Protein AF-Q0UG97-F1 (afdb_monomer)

InterPro domains:
  IPR011009 Protein kinase-like domain superfamily [SSF56112] (32-207)
  IPR051678 Aminoglycoside Phosphotransferase Enzymes [PTHR21310] (18-288)

pLDDT: mean 93.22, std 8.64, range [44.56, 98.69]

Structure (mmCIF, N/CA/C/O backbone):
data_AF-Q0UG97-F1
#
_entry.id   AF-Q0UG97-F1
#
loop_
_atom_site.group_PDB
_atom_site.id
_atom_site.type_symbol
_atom_site.label_atom_id
_atom_site.label_alt_id
_atom_site.label_comp_id
_atom_site.label_asym_id
_atom_site.label_entity_id
_atom_site.label_seq_id
_atom_site.pdbx_PDB_ins_code
_atom_site.Cartn_x
_atom_site.Cartn_y
_atom_site.Cartn_z
_atom_site.occupancy
_atom_site.B_iso_or_equiv
_atom_site.auth_seq_id
_atom_site.auth_comp_id
_atom_site.auth_asym_id
_atom_site.auth_atom_id
_atom_site.pdbx_PDB_model_num
ATOM 1 N N . MET A 1 1 ? -25.767 -20.279 17.000 1.00 54.25 1 MET A N 1
ATOM 2 C CA . MET A 1 1 ? -25.816 -18.994 16.274 1.00 54.25 1 MET A CA 1
ATOM 3 C C . MET A 1 1 ? -25.368 -19.261 14.851 1.00 54.25 1 MET A C 1
ATOM 5 O O . MET A 1 1 ? -24.359 -19.941 14.691 1.00 54.25 1 MET A O 1
ATOM 9 N N . SER A 1 2 ? -26.139 -18.821 13.854 1.00 64.50 2 SER A N 1
ATOM 10 C CA . SER A 1 2 ? -25.691 -18.843 12.455 1.00 64.50 2 SER A CA 1
ATOM 11 C C . SER A 1 2 ? -24.454 -17.956 12.334 1.00 64.50 2 SER A C 1
ATOM 13 O O . SER A 1 2 ? -24.420 -16.897 12.959 1.00 64.50 2 SER A O 1
ATOM 15 N N . LYS A 1 3 ? -23.428 -18.410 11.614 1.00 84.75 3 LYS A N 1
ATOM 16 C CA . LYS A 1 3 ? -22.269 -17.578 11.285 1.00 84.75 3 LYS A CA 1
ATOM 17 C C . LYS A 1 3 ? -22.475 -17.053 9.878 1.00 84.75 3 LYS A C 1
ATOM 19 O O . LYS A 1 3 ? -22.667 -17.859 8.969 1.00 84.75 3 LYS A O 1
ATOM 24 N N . ASP A 1 4 ? -22.400 -15.743 9.717 1.00 94.38 4 ASP A N 1
ATOM 25 C CA . ASP A 1 4 ? -22.339 -15.142 8.393 1.00 94.38 4 ASP A CA 1
ATOM 26 C C . ASP A 1 4 ? -20.926 -15.352 7.833 1.00 94.38 4 ASP A C 1
ATOM 28 O O . ASP A 1 4 ? -19.926 -15.251 8.555 1.00 94.38 4 ASP A O 1
ATOM 32 N N . LEU A 1 5 ? -20.846 -15.717 6.555 1.00 96.31 5 LEU A N 1
ATOM 33 C CA . LEU A 1 5 ? -19.611 -16.127 5.892 1.00 96.31 5 LEU A CA 1
ATOM 34 C C . LEU A 1 5 ? -19.410 -15.325 4.609 1.00 96.31 5 LEU A C 1
ATOM 36 O O . LEU A 1 5 ? -20.371 -15.038 3.897 1.00 96.31 5 LEU A O 1
ATOM 40 N N . ILE A 1 6 ? -18.151 -15.032 4.292 1.00 95.81 6 ILE A N 1
ATOM 41 C CA . ILE A 1 6 ? -17.730 -14.595 2.960 1.00 95.81 6 ILE A CA 1
ATOM 42 C C . ILE A 1 6 ? -17.148 -15.807 2.238 1.00 95.81 6 ILE A C 1
ATOM 44 O O . ILE A 1 6 ? -16.360 -16.559 2.813 1.00 95.81 6 ILE A O 1
ATOM 48 N N . VAL A 1 7 ? -17.523 -15.978 0.970 1.00 95.75 7 VAL A N 1
ATOM 49 C CA . VAL A 1 7 ? -16.899 -16.941 0.059 1.00 95.75 7 VAL A CA 1
ATOM 50 C C . VAL A 1 7 ? -16.206 -16.158 -1.053 1.00 95.75 7 VAL A C 1
ATOM 52 O O . VAL A 1 7 ? -16.877 -15.504 -1.851 1.00 95.75 7 VAL A O 1
ATOM 55 N N . ARG A 1 8 ? -14.872 -16.216 -1.105 1.00 94.94 8 ARG A N 1
ATOM 56 C CA . ARG A 1 8 ? -14.058 -15.680 -2.210 1.00 94.94 8 ARG A CA 1
ATOM 57 C C . ARG A 1 8 ? -13.797 -16.812 -3.195 1.00 94.94 8 ARG A C 1
ATOM 59 O O . ARG A 1 8 ? -13.479 -17.920 -2.775 1.00 94.94 8 ARG A O 1
ATOM 66 N N . LEU A 1 9 ? -13.954 -16.537 -4.487 1.00 94.12 9 LEU A N 1
ATOM 67 C CA . LEU A 1 9 ? -13.720 -17.481 -5.581 1.00 94.12 9 LEU A CA 1
ATOM 68 C C . LEU A 1 9 ? -12.791 -16.838 -6.606 1.00 94.12 9 LEU A C 1
ATOM 70 O O . LEU A 1 9 ? -13.082 -15.744 -7.086 1.00 94.12 9 LEU A O 1
ATOM 74 N N . GLU A 1 10 ? -11.714 -17.528 -6.973 1.00 92.75 10 GLU A N 1
ATOM 75 C CA . GLU A 1 10 ? -10.731 -17.045 -7.947 1.00 92.75 10 GLU A CA 1
ATOM 76 C C . GLU A 1 10 ? -10.335 -18.123 -8.947 1.00 92.75 10 GLU A C 1
ATOM 78 O O . GLU A 1 10 ? -10.408 -19.318 -8.674 1.00 92.75 10 GLU A O 1
ATOM 83 N N . THR A 1 11 ? -9.877 -17.710 -10.126 1.00 88.75 11 THR A N 1
ATOM 84 C CA . THR A 1 11 ? -9.239 -18.629 -11.074 1.00 88.75 11 THR A CA 1
ATOM 85 C C . THR A 1 11 ? -7.910 -19.115 -10.498 1.00 88.75 11 THR A C 1
ATOM 87 O O . THR A 1 11 ? -7.074 -18.286 -10.133 1.00 88.75 11 THR A O 1
ATOM 90 N N . SER A 1 12 ? -7.733 -20.437 -10.434 1.00 75.25 12 SER A N 1
ATOM 91 C CA . SER A 1 12 ? -6.644 -21.084 -9.690 1.00 75.25 12 SER A CA 1
ATOM 92 C C . SER A 1 12 ? -5.247 -20.631 -10.135 1.00 75.25 12 SER A C 1
ATOM 94 O O . SER A 1 12 ? -4.950 -20.640 -11.328 1.00 75.25 12 SER A O 1
ATOM 96 N N . ASN A 1 13 ? -4.423 -20.220 -9.164 1.00 77.88 13 ASN A N 1
ATOM 97 C CA . ASN A 1 13 ? -3.010 -19.825 -9.289 1.00 77.88 13 ASN A CA 1
ATOM 98 C C . ASN A 1 13 ? -2.243 -20.014 -7.950 1.00 77.88 13 ASN A C 1
ATOM 100 O O . ASN A 1 13 ? -1.252 -19.328 -7.707 1.00 77.88 13 ASN A O 1
ATOM 104 N N . ASP A 1 14 ? -2.746 -20.860 -7.047 1.00 77.69 14 ASP A N 1
ATOM 105 C CA . ASP A 1 14 ? -2.304 -21.089 -5.662 1.00 77.69 14 ASP A CA 1
ATOM 106 C C . ASP A 1 14 ? -2.226 -19.825 -4.780 1.00 77.69 14 ASP A C 1
ATOM 108 O O . ASP A 1 14 ? -1.560 -19.797 -3.741 1.00 77.69 14 ASP A O 1
ATOM 112 N N . LYS A 1 15 ? -2.947 -18.762 -5.157 1.00 86.69 15 LYS A N 1
ATOM 113 C CA . LYS A 1 15 ? -2.900 -17.467 -4.465 1.00 86.69 15 LYS A CA 1
ATOM 114 C C . LYS A 1 15 ? -3.651 -17.502 -3.143 1.00 86.69 15 LYS A C 1
ATOM 116 O O . LYS A 1 15 ? -3.129 -17.023 -2.139 1.00 86.69 15 LYS A O 1
ATOM 121 N N . LEU A 1 16 ? -4.846 -18.100 -3.102 1.00 91.56 16 LEU A N 1
ATOM 122 C CA . LEU A 1 16 ? -5.684 -18.049 -1.895 1.00 91.56 16 LEU A CA 1
ATOM 123 C C . LEU A 1 16 ? -5.075 -18.827 -0.721 1.00 91.56 16 LEU A C 1
ATOM 125 O O . LEU A 1 16 ? -5.283 -18.457 0.434 1.00 91.56 16 LEU A O 1
ATOM 129 N N . ALA A 1 17 ? -4.294 -19.873 -0.999 1.00 90.69 17 ALA A N 1
ATOM 130 C CA . ALA A 1 17 ? -3.573 -20.616 0.032 1.00 90.69 17 ALA A CA 1
ATOM 131 C C . ALA A 1 17 ? -2.475 -19.762 0.689 1.00 90.69 17 ALA A C 1
ATOM 133 O O . ALA A 1 17 ? -2.354 -19.762 1.915 1.00 90.69 17 ALA A O 1
ATOM 134 N N . ALA A 1 18 ? -1.721 -18.998 -0.110 1.00 90.06 18 ALA A N 1
ATOM 135 C CA . ALA A 1 18 ? -0.716 -18.066 0.397 1.00 90.06 18 ALA A CA 1
ATOM 136 C C . ALA A 1 18 ? -1.359 -16.936 1.219 1.00 90.06 18 ALA A C 1
ATOM 138 O O . ALA A 1 18 ? -0.903 -16.649 2.326 1.00 90.06 18 ALA A O 1
ATOM 139 N N . VAL A 1 19 ? -2.469 -16.361 0.738 1.00 92.69 19 VAL A N 1
ATOM 140 C CA . VAL A 1 19 ? -3.222 -15.332 1.479 1.00 92.69 19 VAL A CA 1
ATOM 141 C C . VAL A 1 19 ? -3.723 -15.868 2.818 1.00 92.69 19 VAL A C 1
ATOM 143 O O . VAL A 1 19 ? -3.504 -15.239 3.847 1.00 92.69 19 VAL A O 1
ATOM 146 N N . ALA A 1 20 ? -4.303 -17.068 2.860 1.00 93.31 20 ALA A N 1
ATOM 147 C CA . ALA A 1 20 ? -4.769 -17.645 4.120 1.00 93.31 20 ALA A CA 1
ATOM 148 C C . ALA A 1 20 ? -3.635 -17.964 5.106 1.00 93.31 20 ALA A C 1
ATOM 150 O O . ALA A 1 20 ? -3.838 -17.910 6.324 1.00 93.31 20 ALA A O 1
ATOM 151 N N . ALA A 1 21 ? -2.435 -18.282 4.612 1.00 92.31 21 ALA A N 1
ATOM 152 C CA . ALA A 1 21 ? -1.253 -18.414 5.458 1.00 92.31 21 ALA A CA 1
ATOM 153 C C . ALA A 1 21 ? -0.856 -17.064 6.082 1.00 92.31 21 ALA A C 1
ATOM 155 O O . ALA A 1 21 ? -0.606 -17.012 7.287 1.00 92.31 21 ALA A O 1
ATOM 156 N N . LEU A 1 22 ? -0.879 -15.981 5.297 1.00 93.31 22 LEU A N 1
ATOM 157 C CA . LEU A 1 22 ? -0.625 -14.613 5.765 1.00 93.31 22 LEU A CA 1
ATOM 158 C C . LEU A 1 22 ? -1.689 -14.147 6.770 1.00 93.31 22 LEU A C 1
ATOM 160 O O . LEU A 1 22 ? -1.342 -13.628 7.826 1.00 93.31 22 LEU A O 1
ATOM 164 N N . GLU A 1 23 ? -2.973 -14.400 6.508 1.00 94.69 23 GLU A N 1
ATOM 165 C CA . GLU A 1 23 ? -4.069 -14.115 7.445 1.00 94.69 23 GLU A CA 1
ATOM 166 C C . GLU A 1 23 ? -3.904 -14.895 8.755 1.00 94.69 23 GLU A C 1
ATOM 168 O O . GLU A 1 23 ? -4.114 -14.360 9.844 1.00 94.69 23 GLU A O 1
ATOM 173 N N . THR A 1 24 ? -3.504 -16.168 8.670 1.00 92.75 24 THR A N 1
ATOM 174 C CA . THR A 1 24 ? -3.248 -17.002 9.852 1.00 92.75 24 THR A CA 1
ATOM 175 C C . THR A 1 24 ? -2.115 -16.427 10.691 1.00 92.75 24 THR A C 1
ATOM 177 O O . THR A 1 24 ? -2.258 -16.345 11.911 1.00 92.75 24 THR A O 1
ATOM 180 N N . LEU A 1 25 ? -1.027 -15.997 10.049 1.00 91.56 25 LEU A N 1
ATOM 181 C CA . LEU A 1 25 ? 0.080 -15.314 10.710 1.00 91.56 25 LEU A CA 1
ATOM 182 C C . LEU A 1 25 ? -0.380 -13.984 11.328 1.00 91.56 25 LEU A C 1
ATOM 184 O O . LEU A 1 25 ? -0.159 -13.745 12.511 1.00 91.56 25 LEU A O 1
ATOM 188 N N . ALA A 1 26 ? -1.126 -13.153 10.602 1.00 94.38 26 ALA A N 1
ATOM 189 C CA . ALA A 1 26 ? -1.659 -11.899 11.136 1.00 94.38 26 ALA A CA 1
ATOM 190 C C . ALA A 1 26 ? -2.532 -12.119 12.377 1.00 94.38 26 ALA A C 1
ATOM 192 O O . ALA A 1 26 ? -2.422 -11.388 13.364 1.00 94.38 26 ALA A O 1
ATOM 193 N N . ARG A 1 27 ? -3.342 -13.185 12.385 1.00 94.25 27 ARG A N 1
ATOM 194 C CA . ARG A 1 27 ? -4.155 -13.582 13.543 1.00 94.25 27 ARG A CA 1
ATOM 195 C C . ARG A 1 27 ? -3.332 -13.962 14.771 1.00 94.25 27 ARG A C 1
ATOM 197 O O . ARG A 1 27 ? -3.865 -13.840 15.870 1.00 94.25 27 ARG A O 1
ATOM 204 N N . THR A 1 28 ? -2.081 -14.410 14.644 1.00 92.56 28 THR A N 1
ATOM 205 C CA . THR A 1 28 ? -1.235 -14.665 15.829 1.00 92.56 28 THR A CA 1
ATOM 206 C C . THR A 1 28 ? -0.840 -13.360 16.528 1.00 92.56 28 THR A C 1
ATOM 208 O O . THR A 1 28 ? -0.640 -13.351 17.741 1.00 92.56 28 THR A O 1
ATOM 211 N N . CYS A 1 29 ? -0.807 -12.250 15.782 1.00 93.50 29 CYS A N 1
ATOM 212 C CA . CYS A 1 29 ? -0.387 -10.931 16.253 1.00 93.50 29 CYS A CA 1
ATOM 213 C C . CYS A 1 29 ? -1.579 -10.053 16.687 1.00 93.50 29 CYS A C 1
ATOM 215 O O . CYS A 1 29 ? -1.523 -9.351 17.698 1.00 93.50 29 CYS A O 1
ATOM 217 N N . ILE A 1 30 ? -2.672 -10.093 15.917 1.00 95.94 30 ILE A N 1
ATOM 218 C CA . ILE A 1 30 ? -3.873 -9.253 16.070 1.00 95.94 30 ILE A CA 1
ATOM 219 C C . ILE A 1 30 ? -5.153 -10.083 15.884 1.00 95.94 30 ILE A C 1
ATOM 221 O O . ILE A 1 30 ? -5.992 -9.817 15.025 1.00 95.94 30 ILE A O 1
ATOM 225 N N . SER A 1 31 ? -5.292 -11.132 16.700 1.00 95.38 31 SER A N 1
ATOM 226 C CA . SER A 1 31 ? -6.355 -12.150 16.595 1.00 95.38 31 SER A CA 1
ATOM 227 C C . SER A 1 31 ? -7.794 -11.619 16.544 1.00 95.38 31 SER A C 1
ATOM 229 O O . SER A 1 31 ? -8.667 -12.274 15.970 1.00 95.38 31 SER A O 1
ATOM 231 N N . ASP A 1 32 ? -8.042 -10.455 17.143 1.00 96.69 32 ASP A N 1
ATOM 232 C CA . ASP A 1 32 ? -9.337 -9.783 17.218 1.00 96.69 32 ASP A CA 1
ATOM 233 C C . ASP A 1 32 ? -9.644 -8.910 15.995 1.00 96.69 32 ASP A C 1
ATOM 235 O O . ASP A 1 32 ? -10.800 -8.548 15.795 1.00 96.69 32 ASP A O 1
ATOM 239 N N . LEU A 1 33 ? -8.637 -8.609 15.170 1.00 98.06 33 LEU A N 1
ATOM 240 C CA . LEU A 1 33 ? -8.746 -7.708 14.022 1.00 98.06 33 LEU A CA 1
ATOM 241 C C . LEU A 1 33 ? -8.634 -8.412 12.671 1.00 98.06 33 LEU A C 1
ATOM 243 O O . LEU A 1 33 ? -8.810 -7.770 11.648 1.00 98.06 33 LEU A O 1
ATOM 247 N N . VAL A 1 34 ? -8.350 -9.709 12.622 1.00 97.75 34 VAL A N 1
ATOM 248 C CA . VAL A 1 34 ? -8.248 -10.436 11.350 1.00 97.75 34 VAL A CA 1
ATOM 249 C C . VAL A 1 34 ? -9.357 -11.477 11.301 1.00 97.75 34 VAL A C 1
ATOM 251 O O . VAL A 1 34 ? -9.391 -12.344 12.182 1.00 97.75 34 VAL A O 1
ATOM 254 N N . PRO A 1 35 ? -10.282 -11.429 10.324 1.00 97.06 35 PRO A N 1
ATOM 255 C CA . PRO A 1 35 ? -11.355 -12.411 10.222 1.00 97.06 35 PRO A CA 1
ATOM 256 C C . PRO A 1 35 ? -10.819 -13.845 10.178 1.00 97.06 35 PRO A C 1
ATOM 258 O O . PRO A 1 35 ? -9.719 -14.112 9.706 1.00 97.06 35 PRO A O 1
ATOM 261 N N . ALA A 1 36 ? -11.572 -14.792 10.736 1.00 95.31 36 ALA A N 1
ATOM 262 C CA . ALA A 1 36 ? -11.138 -16.184 10.750 1.00 95.31 36 ALA A CA 1
ATOM 263 C C . ALA A 1 36 ? -11.339 -16.807 9.371 1.00 95.31 36 ALA A C 1
ATOM 265 O O . ALA A 1 36 ? -12.472 -16.853 8.894 1.00 95.31 36 ALA A O 1
ATOM 266 N N . THR A 1 37 ? -10.274 -17.348 8.790 1.00 95.75 37 THR A N 1
ATOM 267 C CA . THR A 1 37 ? -10.358 -18.178 7.586 1.00 95.75 37 THR A CA 1
ATOM 268 C C . THR A 1 37 ? -10.625 -19.619 7.997 1.00 95.75 37 THR A C 1
ATOM 270 O O . THR A 1 37 ? -9.858 -20.233 8.736 1.00 95.75 37 THR A O 1
ATOM 273 N N . TYR A 1 38 ? -11.779 -20.138 7.583 1.00 95.56 38 TYR A N 1
ATOM 274 C CA . TYR A 1 38 ? -12.276 -21.458 7.965 1.00 95.56 38 TYR 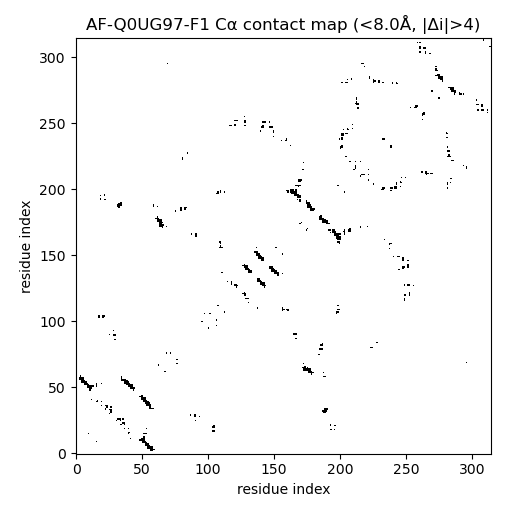A CA 1
ATOM 275 C C . TYR A 1 38 ? -11.843 -22.547 6.995 1.00 95.56 38 TYR A C 1
ATOM 277 O O . TYR A 1 38 ? -11.620 -23.684 7.406 1.00 95.56 38 TYR A O 1
ATOM 285 N N . CYS A 1 39 ? -11.770 -22.219 5.708 1.00 95.19 39 CYS A N 1
ATOM 286 C CA . CYS A 1 39 ? -11.440 -23.179 4.670 1.00 95.19 39 CYS A CA 1
ATOM 287 C C . CYS A 1 39 ? -10.784 -22.471 3.489 1.00 95.19 39 CYS A C 1
ATOM 289 O O . CYS A 1 39 ? -11.204 -21.377 3.119 1.00 95.19 39 CYS A O 1
ATOM 291 N N . VAL A 1 40 ? -9.794 -23.129 2.894 1.00 95.31 40 VAL A N 1
ATOM 292 C CA . VAL A 1 40 ? -9.286 -22.833 1.556 1.00 95.31 40 VAL A CA 1
ATOM 293 C C . VAL A 1 40 ? -9.239 -24.144 0.795 1.00 95.31 40 VAL A C 1
ATOM 295 O O . VAL A 1 40 ? -8.865 -25.175 1.360 1.00 95.31 40 VAL A O 1
ATOM 298 N N . GLY A 1 41 ? -9.630 -24.121 -0.469 1.00 95.12 41 GLY A N 1
ATOM 299 C CA . GLY A 1 41 ? -9.605 -25.310 -1.301 1.00 95.12 41 GLY A CA 1
ATOM 300 C C . GLY A 1 41 ? -9.736 -24.992 -2.776 1.00 95.12 41 GLY A C 1
ATOM 301 O O . GLY A 1 41 ? -9.745 -23.836 -3.193 1.00 95.12 41 GLY A O 1
ATOM 302 N N . GLN A 1 42 ? -9.851 -26.053 -3.561 1.00 95.62 42 GLN A N 1
ATOM 303 C CA . GLN A 1 42 ? -10.109 -25.989 -4.990 1.00 95.62 42 GLN A CA 1
ATOM 304 C C . GLN A 1 42 ? -11.462 -26.630 -5.288 1.00 95.62 42 GLN A C 1
ATOM 306 O O . GLN A 1 42 ? -11.880 -27.581 -4.624 1.00 95.62 42 GLN A O 1
ATOM 311 N N . ALA A 1 43 ? -12.149 -26.105 -6.292 1.00 94.88 43 ALA A N 1
ATOM 312 C CA . ALA A 1 43 ? -13.405 -26.634 -6.790 1.00 94.88 43 ALA A CA 1
ATOM 313 C C . ALA A 1 43 ? -13.432 -26.578 -8.321 1.00 94.88 43 ALA A C 1
ATOM 315 O O . ALA A 1 43 ? -12.659 -25.859 -8.954 1.00 94.88 43 ALA A O 1
ATOM 316 N N . ILE A 1 44 ? -14.344 -27.343 -8.916 1.00 95.19 44 ILE A N 1
ATOM 317 C CA . ILE A 1 44 ? -14.633 -27.290 -10.348 1.00 95.19 44 ILE A CA 1
ATOM 318 C C . ILE A 1 44 ? -16.056 -26.759 -10.490 1.00 95.19 44 ILE A C 1
ATOM 320 O O . ILE A 1 44 ? -16.993 -27.307 -9.906 1.00 95.19 44 ILE A O 1
ATOM 324 N N . THR A 1 45 ? -16.221 -25.667 -11.227 1.00 92.25 45 THR A N 1
ATOM 325 C CA . THR A 1 45 ? -17.537 -25.095 -11.531 1.00 92.25 45 THR A CA 1
ATOM 326 C C . THR A 1 45 ? -18.325 -26.007 -12.476 1.00 92.25 45 THR A C 1
ATOM 328 O O . THR A 1 45 ? -17.766 -26.874 -13.145 1.00 92.25 45 THR A O 1
ATOM 331 N N . ALA A 1 46 ? -19.643 -25.805 -12.580 1.00 95.06 46 ALA A N 1
ATOM 332 C CA . ALA A 1 46 ? -20.504 -26.628 -13.441 1.00 95.06 46 ALA A CA 1
ATOM 333 C C . ALA A 1 46 ? -20.100 -26.611 -14.934 1.00 95.06 46 ALA A C 1
ATOM 335 O O . ALA A 1 46 ? -20.406 -27.550 -15.661 1.00 95.06 46 ALA A O 1
ATOM 336 N N . ASP A 1 47 ? -19.398 -25.567 -15.383 1.00 94.81 47 ASP A N 1
ATOM 337 C CA . ASP A 1 47 ? -18.846 -25.431 -16.737 1.00 94.81 47 ASP A CA 1
ATOM 338 C C . ASP A 1 47 ? -17.399 -25.952 -16.876 1.00 94.81 47 ASP A C 1
ATOM 340 O O . ASP A 1 47 ? -16.763 -25.742 -17.906 1.00 94.81 47 ASP A O 1
ATOM 344 N N . GLY A 1 48 ? -16.871 -26.642 -15.860 1.00 94.88 48 GLY A N 1
ATOM 345 C CA . GLY A 1 48 ? -15.570 -27.310 -15.905 1.00 94.88 48 GLY A CA 1
ATOM 346 C C . GLY A 1 48 ? -14.360 -26.427 -15.587 1.00 94.88 48 GLY A C 1
ATOM 347 O O . GLY A 1 48 ? -13.230 -26.887 -15.748 1.00 94.88 48 GLY A O 1
ATOM 348 N N . ARG A 1 49 ? -14.545 -25.178 -15.136 1.00 94.06 49 ARG A N 1
ATOM 349 C CA . ARG A 1 49 ? -13.421 -24.306 -14.752 1.00 94.06 49 ARG A CA 1
ATOM 350 C C . ARG A 1 49 ? -12.906 -24.661 -13.358 1.00 94.06 49 ARG A C 1
ATOM 352 O O . ARG A 1 49 ? -13.678 -24.767 -12.408 1.00 94.06 49 ARG A O 1
ATOM 359 N N . ALA A 1 50 ? -11.588 -24.797 -13.235 1.00 94.00 50 ALA A N 1
ATOM 360 C CA . ALA A 1 50 ? -10.925 -24.921 -11.943 1.00 94.00 50 ALA A CA 1
ATOM 361 C C . ALA A 1 50 ? -10.880 -23.555 -11.244 1.00 94.00 50 ALA A C 1
ATOM 363 O O . ALA A 1 50 ? -10.422 -22.562 -11.819 1.00 94.00 50 ALA A O 1
ATOM 364 N N . VAL A 1 51 ? -11.351 -23.516 -10.003 1.00 95.25 51 VAL A N 1
ATOM 365 C CA . VAL A 1 51 ? -11.341 -22.328 -9.149 1.00 95.25 51 VAL A CA 1
ATOM 366 C C . VAL A 1 51 ? -10.745 -22.663 -7.791 1.00 95.25 51 VAL A C 1
ATOM 368 O O . VAL A 1 51 ? -10.909 -23.770 -7.283 1.00 95.25 51 VAL A O 1
ATOM 371 N N . GLU A 1 52 ? -10.076 -21.692 -7.190 1.00 95.44 52 GLU A N 1
ATOM 372 C CA . GLU A 1 52 ? -9.769 -21.691 -5.766 1.00 95.44 52 GLU A CA 1
ATOM 373 C C . GLU A 1 52 ? -10.881 -20.978 -5.015 1.00 95.44 52 GLU A C 1
ATOM 375 O O . GLU A 1 52 ? -11.495 -20.039 -5.527 1.00 95.44 52 GLU A O 1
ATOM 380 N N . PHE A 1 53 ? -11.133 -21.416 -3.788 1.00 95.62 53 PHE A N 1
ATOM 381 C CA . PHE A 1 53 ? -12.065 -20.751 -2.899 1.00 95.62 53 PHE A CA 1
ATOM 382 C C . PHE A 1 53 ? -11.465 -20.559 -1.514 1.00 95.62 53 PHE A C 1
ATOM 384 O O . PHE A 1 53 ? -10.700 -21.400 -1.039 1.00 95.62 53 PHE A O 1
ATOM 391 N N . SER A 1 54 ? -11.868 -19.483 -0.844 1.00 96.38 54 SER A N 1
ATOM 392 C CA . SER A 1 54 ? -11.680 -19.314 0.594 1.00 96.38 54 SER A CA 1
ATOM 393 C C . SER A 1 54 ? -13.005 -18.968 1.264 1.00 96.38 54 SER A C 1
ATOM 395 O O . SER A 1 54 ? -13.858 -18.286 0.694 1.00 96.38 54 SER A O 1
ATOM 397 N N . ILE A 1 55 ? -13.198 -19.495 2.471 1.00 97.12 55 ILE A N 1
ATOM 398 C CA . ILE A 1 55 ? -14.365 -19.239 3.314 1.00 97.12 55 ILE A CA 1
ATOM 399 C C . ILE A 1 55 ? -13.865 -18.578 4.587 1.00 97.12 55 ILE A C 1
ATOM 401 O O . ILE A 1 55 ? -13.117 -19.197 5.348 1.00 97.12 55 ILE A O 1
ATOM 405 N N . SER A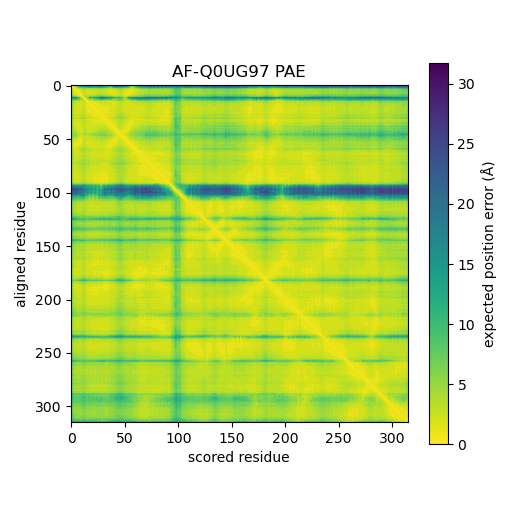 1 56 ? -14.305 -17.353 4.842 1.00 96.62 56 SER A N 1
ATOM 406 C CA . SER A 1 56 ? -13.913 -16.577 6.017 1.00 96.62 56 SER A CA 1
ATOM 407 C C . SER A 1 56 ? -15.123 -16.023 6.766 1.00 96.62 56 SER A C 1
ATOM 409 O O . SER A 1 56 ? -16.253 -16.020 6.273 1.00 96.62 56 SER A O 1
ATOM 411 N N . ALA A 1 57 ? -14.901 -15.611 8.012 1.00 96.81 57 ALA A N 1
ATOM 412 C CA . ALA A 1 57 ? -15.924 -14.976 8.830 1.00 96.81 57 ALA A CA 1
ATOM 413 C C . ALA A 1 57 ? -16.348 -13.629 8.228 1.00 96.81 57 ALA A C 1
ATOM 415 O O . ALA A 1 57 ? -15.505 -12.767 7.987 1.00 96.81 57 ALA A O 1
ATOM 416 N N . PHE A 1 58 ? -17.654 -13.419 8.059 1.00 96.50 58 PHE A N 1
ATOM 417 C CA . PHE A 1 58 ? -18.188 -12.089 7.792 1.00 96.50 58 PHE A CA 1
ATOM 418 C C . PHE A 1 58 ? -18.255 -11.295 9.101 1.00 96.50 58 PHE A C 1
ATOM 420 O O . PHE A 1 58 ? -18.791 -11.772 10.104 1.00 96.50 58 PHE A O 1
ATOM 427 N N . VAL A 1 59 ? -17.707 -10.080 9.107 1.00 96.38 59 VAL A N 1
ATOM 428 C CA . VAL A 1 59 ? -17.709 -9.219 10.295 1.00 96.38 59 VAL A CA 1
ATOM 429 C C . VAL A 1 59 ? -18.968 -8.353 10.275 1.00 96.38 59 VAL A C 1
ATOM 431 O O . VAL A 1 59 ? -18.984 -7.257 9.722 1.00 96.38 59 VAL A O 1
ATOM 434 N N . THR A 1 60 ? -20.045 -8.858 10.873 1.00 95.19 60 THR A N 1
ATOM 435 C CA . THR A 1 60 ? -21.343 -8.170 10.918 1.00 95.19 60 THR A CA 1
ATOM 436 C C . THR A 1 60 ? -21.276 -6.829 11.649 1.00 95.19 60 THR A C 1
ATOM 438 O O . THR A 1 60 ? -20.426 -6.610 12.524 1.00 95.19 60 THR A O 1
ATOM 441 N N . GLU A 1 61 ? -22.231 -5.952 11.318 1.00 95.69 61 GLU A N 1
ATOM 442 C CA . GLU A 1 61 ? -22.393 -4.624 11.931 1.00 95.69 61 GLU A CA 1
ATOM 443 C C . GLU A 1 61 ? -21.133 -3.756 11.789 1.00 95.69 61 GLU A C 1
ATOM 445 O O . GLU A 1 61 ? -20.693 -3.098 12.735 1.00 95.69 61 GLU A O 1
ATOM 450 N N . THR A 1 62 ? -20.517 -3.806 10.608 1.00 97.50 62 THR A N 1
ATOM 451 C CA . THR A 1 62 ? -19.364 -2.979 10.261 1.00 97.50 62 THR A CA 1
ATOM 452 C C . THR A 1 62 ? -19.566 -2.281 8.927 1.00 97.50 62 THR A C 1
ATOM 454 O O . THR A 1 62 ? -20.364 -2.711 8.093 1.00 97.50 62 THR A O 1
ATOM 457 N N . GLU A 1 63 ? -18.824 -1.197 8.747 1.00 97.62 63 GLU A N 1
ATOM 458 C CA . GLU A 1 63 ? -18.698 -0.447 7.501 1.00 97.62 63 GLU A CA 1
ATOM 459 C C . GLU A 1 63 ? -17.207 -0.253 7.204 1.00 97.62 63 GLU A C 1
ATOM 461 O O . GLU A 1 63 ? -16.379 -0.263 8.119 1.00 97.62 63 GLU A O 1
ATOM 466 N N . THR A 1 64 ? -16.841 -0.066 5.937 1.00 98.12 64 THR A N 1
ATOM 467 C CA . THR A 1 64 ? -15.461 0.294 5.579 1.00 98.12 64 THR A CA 1
ATOM 468 C C . THR A 1 64 ? -15.102 1.671 6.134 1.00 98.12 64 THR A C 1
ATOM 470 O O . THR A 1 64 ? -15.942 2.571 6.161 1.00 98.12 64 THR A O 1
ATOM 473 N N . LEU A 1 65 ? -13.843 1.886 6.512 1.00 98.25 65 LEU A N 1
ATOM 474 C CA . LEU A 1 65 ? -13.371 3.210 6.897 1.00 98.25 65 LEU A CA 1
ATOM 475 C C . LEU A 1 65 ? -13.523 4.187 5.728 1.00 98.25 65 LEU A C 1
ATOM 477 O O . LEU A 1 65 ? -13.884 5.329 5.965 1.00 98.25 65 LEU A O 1
ATOM 481 N N . GLU A 1 66 ? -13.335 3.733 4.486 1.00 96.94 66 GLU A N 1
ATOM 482 C CA . GLU A 1 66 ? -13.555 4.523 3.266 1.00 96.94 66 GLU A CA 1
ATOM 483 C C . GLU A 1 66 ? -14.932 5.201 3.230 1.00 96.94 66 GLU A C 1
ATOM 485 O O . GLU A 1 66 ? -15.019 6.414 3.038 1.00 96.94 66 GLU A O 1
ATOM 490 N N . SER A 1 67 ? -16.009 4.452 3.483 1.00 96.06 67 SER A N 1
ATOM 491 C CA . SER A 1 67 ? -17.368 5.004 3.461 1.00 96.06 67 SER A CA 1
ATOM 492 C C . SER A 1 67 ? -17.634 5.992 4.598 1.00 96.06 67 SER A C 1
ATOM 494 O O . SER A 1 67 ? -18.400 6.940 4.423 1.00 96.06 67 SER A O 1
ATOM 496 N N . LEU A 1 68 ? -16.999 5.798 5.757 1.00 96.75 68 LEU A N 1
ATOM 497 C CA . LEU A 1 68 ? -17.189 6.650 6.931 1.00 96.75 68 LEU A CA 1
ATOM 498 C C . LEU A 1 68 ? -16.279 7.883 6.935 1.00 96.75 68 LEU A C 1
ATOM 500 O O . LEU A 1 68 ? -16.687 8.928 7.447 1.00 96.75 68 LEU A O 1
ATOM 504 N N . TRP A 1 69 ? -15.075 7.786 6.368 1.00 96.81 69 TRP A N 1
ATOM 505 C CA . TRP A 1 69 ? -13.993 8.764 6.511 1.00 96.81 69 TRP A CA 1
ATOM 506 C C . TRP A 1 69 ? -14.395 10.217 6.213 1.00 96.81 69 TRP A C 1
ATOM 508 O O . TRP A 1 69 ? -14.042 11.088 7.015 1.00 96.81 69 TRP A O 1
ATOM 518 N N . PRO A 1 70 ? -15.175 10.525 5.153 1.00 95.25 70 PRO A N 1
ATOM 519 C CA . PRO A 1 70 ? -15.613 11.896 4.875 1.00 95.25 70 PRO A CA 1
ATOM 520 C C . PRO A 1 70 ? -16.452 12.527 5.991 1.00 95.25 70 PRO A C 1
ATOM 522 O O . PRO A 1 70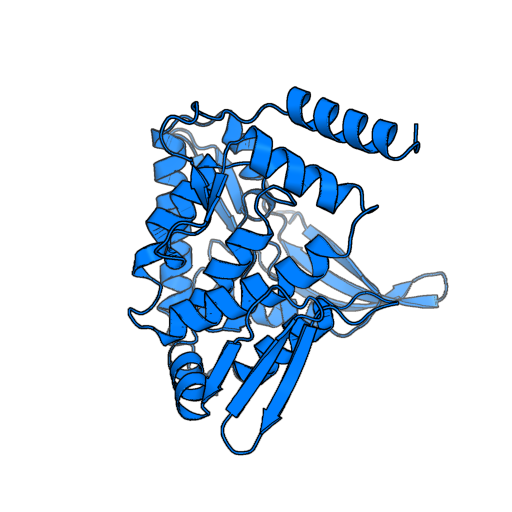 ? -16.451 13.745 6.144 1.00 95.25 70 PRO A O 1
ATOM 525 N N . SER A 1 71 ? -17.180 11.707 6.755 1.00 95.06 71 SER A N 1
ATOM 526 C CA . SER A 1 71 ? -18.108 12.159 7.798 1.00 95.06 71 SER A CA 1
ATOM 527 C C . SER A 1 71 ? -17.469 12.308 9.179 1.00 95.06 71 SER A C 1
ATOM 529 O O . SER A 1 71 ? -18.088 12.873 10.079 1.00 95.06 71 SER A O 1
ATOM 531 N N . LEU A 1 72 ? -16.250 11.792 9.357 1.00 96.31 72 LEU A N 1
ATOM 532 C CA . LEU A 1 72 ? -15.554 11.824 10.635 1.00 96.31 72 LEU A CA 1
ATOM 533 C C . LEU A 1 72 ? -14.919 13.191 10.884 1.00 96.31 72 LEU A C 1
ATOM 535 O O . LEU A 1 72 ? -14.282 13.773 9.999 1.00 96.31 72 LEU A O 1
ATOM 539 N N . ASP A 1 73 ? -15.028 13.667 12.120 1.00 95.50 73 ASP A N 1
ATOM 540 C CA . ASP A 1 73 ? -14.269 14.832 12.560 1.00 95.50 73 ASP A CA 1
ATOM 541 C C . ASP A 1 73 ? -12.780 14.493 12.782 1.00 95.50 73 ASP A C 1
ATOM 543 O O . ASP A 1 73 ? -12.354 13.334 12.780 1.00 95.50 73 ASP A O 1
ATOM 547 N N . VAL A 1 74 ? -11.958 15.527 12.972 1.00 95.69 74 VAL A N 1
ATOM 548 C CA . VAL A 1 74 ? -10.501 15.384 13.139 1.00 95.69 74 VAL A CA 1
ATOM 549 C C . VAL A 1 74 ? -10.134 14.534 14.363 1.00 95.69 74 VAL A C 1
ATOM 551 O O . VAL A 1 74 ? -9.148 13.796 14.325 1.00 95.69 74 VAL A O 1
ATOM 554 N N . VAL A 1 75 ? -10.917 14.604 15.444 1.00 96.56 75 VAL A N 1
ATOM 555 C CA . VAL A 1 75 ? -10.662 13.840 16.675 1.00 96.56 75 VAL A CA 1
ATOM 556 C C . VAL A 1 75 ? -10.943 12.360 16.432 1.00 96.56 75 VAL A C 1
ATOM 558 O O . VAL A 1 75 ? -10.106 11.519 16.752 1.00 96.56 75 VAL A O 1
ATOM 561 N N . GLN A 1 76 ? -12.072 12.038 15.801 1.00 97.06 76 GLN A N 1
ATOM 562 C CA . GLN A 1 76 ? -12.447 10.672 15.437 1.00 97.06 76 GLN A CA 1
ATOM 563 C C . GLN A 1 76 ? -11.436 10.042 14.474 1.00 97.06 76 GLN A C 1
ATOM 565 O O . GLN A 1 76 ? -10.991 8.918 14.705 1.00 97.06 76 GLN A O 1
ATOM 570 N N . LYS A 1 77 ? -11.015 10.781 13.438 1.00 97.69 77 LYS A N 1
ATOM 571 C CA . LYS A 1 77 ? -9.974 10.343 12.492 1.00 97.69 77 LYS A CA 1
ATOM 572 C C . LYS A 1 77 ? -8.673 9.994 13.204 1.00 97.69 77 LYS A C 1
ATOM 574 O O . LYS A 1 77 ? -8.071 8.961 12.920 1.00 97.69 77 LYS A O 1
ATOM 579 N N . LYS A 1 78 ? -8.256 10.833 14.158 1.00 97.56 78 LYS A N 1
ATOM 580 C CA . LYS A 1 78 ? -7.043 10.609 14.947 1.00 97.56 78 LYS A CA 1
ATOM 581 C C . LYS A 1 78 ? -7.147 9.353 15.815 1.00 97.56 78 LYS A C 1
ATOM 583 O O . LYS A 1 78 ? -6.225 8.548 15.789 1.00 97.56 78 LYS A O 1
ATOM 588 N N . VAL A 1 79 ? -8.259 9.161 16.527 1.00 97.44 79 VAL A N 1
ATOM 589 C CA . VAL A 1 79 ? -8.473 7.975 17.379 1.00 97.44 79 VAL A CA 1
ATOM 590 C C . VAL A 1 79 ? -8.445 6.685 16.556 1.00 97.44 79 VAL A C 1
ATOM 592 O O . VAL A 1 79 ? -7.746 5.743 16.918 1.00 97.44 79 VAL A O 1
ATOM 595 N N . ILE A 1 80 ? -9.142 6.646 15.415 1.00 98.19 80 ILE A N 1
ATOM 596 C CA . ILE A 1 80 ? -9.127 5.467 14.533 1.00 98.19 80 ILE A CA 1
ATOM 597 C C . ILE A 1 80 ? -7.715 5.199 14.013 1.00 98.19 80 ILE A C 1
ATOM 599 O O . ILE A 1 80 ? -7.264 4.055 14.016 1.00 98.19 80 ILE A O 1
ATOM 603 N N . LEU A 1 81 ? -6.999 6.243 13.588 1.00 98.25 81 LEU A N 1
ATOM 604 C CA . LEU A 1 81 ? -5.628 6.082 13.126 1.00 98.25 81 LEU A CA 1
ATOM 605 C C . LEU A 1 81 ? -4.725 5.535 14.238 1.00 98.25 81 LEU A C 1
ATOM 607 O O . LEU A 1 81 ? -3.942 4.633 13.976 1.00 98.25 81 LEU A O 1
ATOM 611 N N . GLU A 1 82 ? -4.852 6.014 15.476 1.00 98.19 82 GLU A N 1
ATOM 612 C CA . GLU A 1 82 ? -4.103 5.483 16.621 1.00 98.19 82 GLU A CA 1
ATOM 613 C C . GLU A 1 82 ? -4.357 3.979 16.836 1.00 98.19 82 GLU A C 1
ATOM 615 O O . GLU A 1 82 ? -3.401 3.234 17.073 1.00 98.19 82 GLU A O 1
ATOM 620 N N . GLU A 1 83 ? -5.600 3.505 16.678 1.00 98.31 83 GLU A N 1
ATOM 621 C CA . GLU A 1 83 ? -5.924 2.069 16.717 1.00 98.31 83 GLU A CA 1
ATOM 622 C C . GLU A 1 83 ? -5.263 1.291 15.565 1.00 98.31 83 GLU A C 1
ATOM 624 O O . GLU A 1 83 ? -4.693 0.219 15.791 1.00 98.31 83 GLU A O 1
ATOM 629 N N . VAL A 1 84 ? -5.269 1.843 14.347 1.00 98.50 84 VAL A N 1
ATOM 630 C CA . VAL A 1 84 ? -4.599 1.245 13.179 1.00 98.50 84 VAL A CA 1
ATOM 631 C C . VAL A 1 84 ? -3.084 1.163 13.392 1.00 98.50 84 VAL A C 1
ATOM 633 O O . VAL A 1 84 ? -2.486 0.109 13.179 1.00 98.50 84 VAL A O 1
ATOM 636 N N . ILE A 1 85 ? -2.449 2.233 13.881 1.00 98.12 85 ILE A N 1
ATOM 637 C CA . ILE A 1 85 ? -1.009 2.242 14.176 1.00 98.12 85 ILE A CA 1
ATOM 638 C C . ILE A 1 85 ? -0.669 1.247 15.287 1.00 98.12 85 ILE A C 1
ATOM 640 O O . ILE A 1 85 ? 0.369 0.587 15.227 1.00 98.12 85 ILE A O 1
ATOM 644 N N . ALA A 1 86 ? -1.530 1.102 16.296 1.00 98.06 86 ALA A N 1
ATOM 645 C CA . ALA A 1 86 ? -1.346 0.090 17.329 1.00 98.06 86 ALA A CA 1
ATOM 646 C C . ALA A 1 86 ? -1.399 -1.335 16.748 1.00 98.06 86 ALA A C 1
ATOM 648 O O . ALA A 1 86 ? -0.597 -2.177 17.154 1.00 98.06 86 ALA A O 1
ATOM 649 N N . ALA A 1 87 ? -2.286 -1.605 15.785 1.00 98.06 87 ALA A N 1
ATOM 650 C CA . ALA A 1 87 ? -2.339 -2.888 15.081 1.00 98.06 87 ALA A CA 1
ATOM 651 C C . ALA A 1 87 ? -1.074 -3.140 14.241 1.00 98.06 87 ALA A C 1
ATOM 653 O O . ALA A 1 87 ? -0.478 -4.211 14.353 1.00 98.06 87 ALA A O 1
ATOM 654 N N . ILE A 1 88 ? -0.603 -2.139 13.488 1.00 97.62 88 ILE A N 1
ATOM 655 C CA . ILE A 1 88 ? 0.647 -2.219 12.708 1.00 97.62 88 ILE A CA 1
ATOM 656 C C . ILE A 1 88 ? 1.840 -2.516 13.618 1.00 97.62 88 ILE A C 1
ATOM 658 O O . ILE A 1 88 ? 2.610 -3.434 13.357 1.00 97.62 88 ILE A O 1
ATOM 662 N N . LYS A 1 89 ? 1.970 -1.803 14.742 1.00 96.31 89 LYS A N 1
ATOM 663 C CA . LYS A 1 89 ? 3.055 -2.046 15.705 1.00 96.31 89 LYS A CA 1
ATOM 664 C C . LYS A 1 89 ? 3.020 -3.456 16.291 1.00 96.31 89 LYS A C 1
ATOM 666 O O . LYS A 1 89 ? 4.080 -4.018 16.542 1.00 96.31 89 LYS A O 1
ATOM 671 N N . LYS A 1 90 ? 1.834 -4.036 16.504 1.00 95.88 90 LYS A N 1
ATOM 672 C CA . LYS A 1 90 ? 1.709 -5.439 16.932 1.00 95.88 90 LYS A CA 1
ATOM 673 C C . LYS A 1 90 ? 2.194 -6.398 15.844 1.00 95.88 90 LYS A C 1
ATOM 675 O O . LYS A 1 90 ? 2.969 -7.285 16.164 1.00 95.88 90 LYS A O 1
ATOM 680 N N . LEU A 1 91 ? 1.797 -6.191 14.585 1.00 93.75 91 LEU A N 1
ATOM 681 C CA . LEU A 1 91 ? 2.265 -7.000 13.448 1.00 93.75 91 LEU A CA 1
ATOM 682 C C . LEU A 1 91 ? 3.793 -6.950 13.293 1.00 93.75 91 LEU A C 1
ATOM 684 O O . LEU A 1 91 ? 4.428 -7.978 13.087 1.00 93.75 91 LEU A O 1
ATOM 688 N N . GLN A 1 92 ? 4.384 -5.762 13.434 1.00 91.88 92 GLN A N 1
ATOM 689 C CA . GLN A 1 92 ? 5.828 -5.553 13.285 1.00 91.88 92 GLN A CA 1
ATOM 690 C C . GLN A 1 92 ? 6.643 -6.000 14.503 1.00 91.88 92 GLN A C 1
ATOM 692 O O . GLN A 1 92 ? 7.804 -6.371 14.364 1.00 91.88 92 GLN A O 1
ATOM 697 N N . GLY A 1 93 ? 6.060 -5.907 15.701 1.00 85.94 93 GLY A N 1
ATOM 698 C CA . GLY A 1 93 ? 6.726 -6.214 16.966 1.00 85.94 93 GLY A CA 1
ATOM 699 C C . GLY A 1 93 ? 6.696 -7.691 17.344 1.00 85.94 93 GLY A C 1
ATOM 700 O O . GLY A 1 93 ? 7.396 -8.094 18.272 1.00 85.94 93 GLY A O 1
ATOM 701 N N . SER A 1 94 ? 5.892 -8.504 16.661 1.00 71.88 94 SER A N 1
ATOM 702 C CA . SER A 1 94 ? 5.925 -9.945 16.847 1.00 71.88 94 SER A CA 1
ATOM 703 C C . SER A 1 94 ? 7.288 -10.479 16.422 1.00 71.88 94 SER A C 1
ATOM 705 O O . SER A 1 94 ? 7.742 -10.229 15.307 1.00 71.88 94 SER A O 1
ATOM 707 N N . GLU A 1 95 ? 7.932 -11.250 17.304 1.00 64.88 95 GLU A N 1
ATOM 708 C CA . GLU A 1 95 ? 9.026 -12.144 16.929 1.00 64.88 95 GLU A CA 1
ATOM 709 C C . GLU A 1 95 ? 8.446 -13.222 16.008 1.00 64.88 95 GLU A C 1
ATOM 711 O O . GLU A 1 95 ? 8.249 -14.375 16.397 1.00 64.88 95 GLU A O 1
ATOM 716 N N . ILE A 1 96 ? 8.115 -12.845 14.775 1.00 61.56 96 ILE A N 1
ATOM 717 C CA . ILE A 1 96 ? 7.857 -13.779 13.695 1.00 61.56 96 ILE A CA 1
ATOM 718 C C . ILE A 1 96 ? 9.217 -14.401 13.455 1.00 61.56 96 ILE A C 1
ATOM 720 O O . ILE A 1 96 ? 10.015 -13.901 12.668 1.00 61.56 96 ILE A O 1
ATOM 724 N N . SER A 1 97 ? 9.535 -15.434 14.240 1.00 51.66 97 SER A N 1
ATOM 725 C CA . SER A 1 97 ? 10.741 -16.214 14.052 1.00 51.66 97 SER A CA 1
ATOM 726 C C . SER A 1 97 ? 10.660 -16.701 12.618 1.00 51.66 97 SER A C 1
ATOM 728 O O . SER A 1 97 ? 9.814 -17.556 12.326 1.00 51.66 97 SER A O 1
ATOM 730 N N . PRO A 1 98 ? 11.526 -16.201 11.718 1.00 50.19 98 PRO A N 1
ATOM 731 C CA . PRO A 1 98 ? 11.446 -16.558 10.311 1.00 50.19 98 PRO A CA 1
ATOM 732 C C . PRO A 1 98 ? 11.531 -18.085 10.156 1.00 50.19 98 PRO A C 1
ATOM 734 O O . PRO A 1 98 ? 10.997 -18.657 9.223 1.00 50.19 98 PRO A O 1
ATOM 737 N N . LYS A 1 99 ? 12.119 -18.781 11.141 1.00 44.56 99 LYS A N 1
ATOM 738 C CA . LYS A 1 99 ? 12.254 -20.240 11.199 1.00 44.56 99 LYS A CA 1
ATOM 739 C C . LYS A 1 99 ? 10.983 -21.003 11.595 1.00 44.56 99 LYS A C 1
ATOM 741 O O . LYS A 1 99 ? 10.835 -22.140 11.157 1.00 44.56 99 LYS A O 1
ATOM 746 N N . ALA A 1 100 ? 10.102 -20.440 12.425 1.00 48.25 100 ALA A N 1
ATOM 747 C CA . ALA A 1 100 ? 8.911 -21.151 12.906 1.00 48.25 100 ALA A CA 1
ATOM 748 C C . ALA A 1 100 ? 7.790 -21.186 11.853 1.00 48.25 100 ALA A C 1
ATOM 750 O O . ALA A 1 100 ? 7.037 -22.156 11.790 1.00 48.25 100 ALA A O 1
ATOM 751 N N . GLU A 1 101 ? 7.728 -20.172 10.983 1.00 53.75 101 GLU A N 1
ATOM 752 C CA . GLU A 1 101 ? 6.641 -20.003 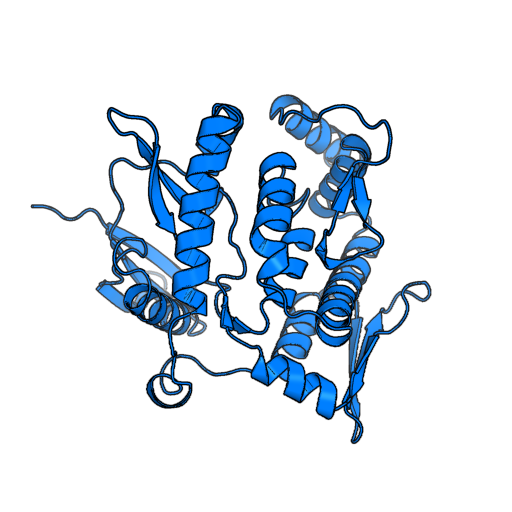10.010 1.00 53.75 101 GLU A CA 1
ATOM 753 C C . GLU A 1 101 ? 7.083 -19.949 8.535 1.00 53.75 101 GLU A C 1
ATOM 755 O O . GLU A 1 101 ? 6.221 -19.982 7.655 1.00 53.75 101 GLU A O 1
ATOM 760 N N . ALA A 1 102 ? 8.392 -20.005 8.231 1.00 50.22 102 ALA A N 1
ATOM 761 C CA . ALA A 1 102 ? 8.912 -20.106 6.851 1.00 50.22 102 ALA A CA 1
ATOM 762 C C . ALA A 1 102 ? 8.327 -21.270 6.033 1.00 50.22 102 ALA A C 1
ATOM 764 O O . ALA A 1 102 ? 8.390 -21.256 4.809 1.00 50.22 102 ALA A O 1
ATOM 765 N N . HIS A 1 103 ? 7.756 -22.285 6.688 1.00 54.56 103 HIS A N 1
ATOM 766 C CA . HIS A 1 103 ? 7.092 -23.394 6.002 1.00 54.56 103 HIS A CA 1
ATOM 767 C C . HIS A 1 103 ? 5.737 -23.002 5.389 1.00 54.56 103 HIS A C 1
ATOM 769 O O . HIS A 1 103 ? 5.181 -23.786 4.626 1.00 54.56 103 HIS A O 1
ATOM 775 N N . ARG A 1 104 ? 5.175 -21.837 5.745 1.00 63.91 104 ARG A N 1
ATOM 776 C CA . ARG A 1 104 ? 3.840 -21.393 5.307 1.00 63.91 104 ARG A CA 1
ATOM 777 C C . ARG A 1 104 ? 3.850 -20.067 4.555 1.00 63.91 104 ARG A C 1
ATOM 779 O O . ARG A 1 104 ? 3.027 -19.901 3.664 1.00 63.91 104 ARG A O 1
ATOM 786 N N . VAL A 1 105 ? 4.769 -19.157 4.884 1.00 72.56 105 VAL A N 1
ATOM 787 C CA . VAL A 1 105 ? 4.934 -17.876 4.183 1.00 72.56 105 VAL A CA 1
ATOM 788 C C . VAL A 1 105 ? 6.377 -17.779 3.680 1.00 72.56 105 VAL A C 1
ATOM 790 O O . VAL A 1 105 ? 7.295 -17.735 4.503 1.00 72.56 105 VAL A O 1
ATOM 793 N N . PRO A 1 106 ? 6.616 -17.784 2.356 1.00 71.19 106 PRO A N 1
ATOM 794 C CA . PRO A 1 106 ? 7.965 -17.685 1.823 1.00 71.19 106 PRO A CA 1
ATOM 795 C C . PRO A 1 106 ? 8.567 -16.317 2.157 1.00 71.19 106 PRO A C 1
ATOM 797 O O . PRO A 1 106 ? 8.006 -15.271 1.834 1.00 71.19 106 PRO A O 1
ATOM 800 N N . LEU A 1 107 ? 9.735 -16.335 2.798 1.00 80.44 107 LEU A N 1
ATOM 801 C CA . LEU A 1 107 ? 10.564 -15.146 2.963 1.00 80.44 107 LEU A CA 1
ATOM 802 C C . LEU A 1 107 ? 11.197 -14.826 1.613 1.00 80.44 107 LEU A C 1
ATOM 804 O O . LEU A 1 107 ? 12.083 -15.549 1.152 1.00 80.44 107 LEU A O 1
ATOM 808 N N . ILE A 1 108 ? 10.733 -13.756 0.982 1.00 89.06 108 ILE A N 1
ATOM 809 C CA . ILE A 1 108 ? 11.356 -13.220 -0.224 1.00 89.06 108 ILE A CA 1
ATOM 810 C C . ILE A 1 108 ? 12.472 -12.258 0.180 1.00 89.06 108 ILE A C 1
ATOM 812 O O . ILE A 1 108 ? 12.319 -11.467 1.109 1.00 89.06 108 ILE A O 1
ATOM 816 N N . SER A 1 109 ? 13.616 -12.336 -0.497 1.00 93.75 109 SER A N 1
ATOM 817 C CA . SER A 1 109 ? 14.658 -11.323 -0.328 1.00 93.75 109 SER A CA 1
ATOM 818 C C . SER A 1 109 ? 14.184 -9.996 -0.917 1.00 93.75 109 SER A C 1
ATOM 820 O O . SER A 1 109 ? 13.360 -9.968 -1.832 1.00 93.75 109 SER A O 1
ATOM 822 N N . THR A 1 110 ? 14.757 -8.885 -0.468 1.00 95.38 110 THR A N 1
ATOM 823 C CA . THR A 1 110 ? 14.481 -7.560 -1.036 1.00 95.38 110 THR A CA 1
ATOM 824 C C . THR A 1 110 ? 14.807 -7.515 -2.534 1.00 95.38 110 THR A C 1
ATOM 826 O O . THR A 1 110 ? 14.132 -6.833 -3.299 1.00 95.38 110 THR A O 1
ATOM 829 N N . CYS A 1 111 ? 15.808 -8.282 -2.979 1.00 96.25 111 CYS A N 1
ATOM 830 C CA . CYS A 1 111 ? 16.132 -8.445 -4.398 1.00 96.25 111 CYS A CA 1
ATOM 831 C C . CYS A 1 111 ? 14.975 -9.084 -5.180 1.00 96.25 111 CYS A C 1
ATOM 833 O O . CYS A 1 111 ? 14.562 -8.563 -6.218 1.00 96.25 111 CYS A O 1
ATOM 835 N N . GLN A 1 112 ? 14.413 -10.178 -4.653 1.00 95.88 112 GLN A N 1
ATOM 836 C CA . GLN A 1 112 ? 13.264 -10.845 -5.260 1.00 95.88 112 GLN A CA 1
ATOM 837 C C . GLN A 1 112 ? 12.023 -9.947 -5.225 1.00 95.88 112 GLN A C 1
ATOM 839 O O . GLN A 1 112 ? 11.370 -9.791 -6.248 1.00 95.88 112 GLN A O 1
ATOM 844 N N . LEU A 1 113 ? 11.758 -9.278 -4.097 1.00 95.81 113 LEU A N 1
ATOM 845 C CA . LEU A 1 113 ? 10.669 -8.305 -3.960 1.00 95.81 113 LEU A CA 1
ATOM 846 C C . LEU A 1 113 ? 10.740 -7.220 -5.044 1.00 95.81 113 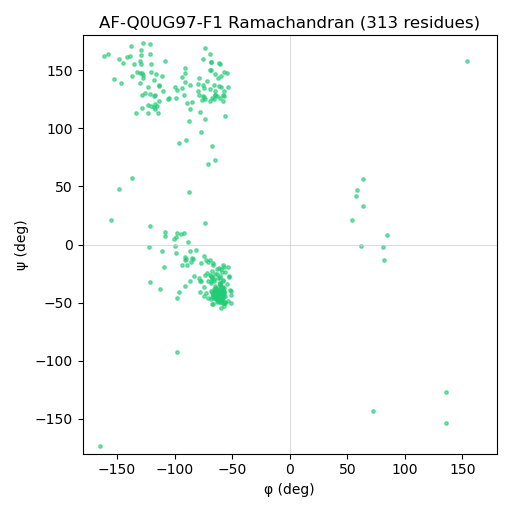LEU A C 1
ATOM 848 O O . LEU A 1 113 ? 9.746 -6.938 -5.707 1.00 95.81 113 LEU A O 1
ATOM 852 N N . LEU A 1 114 ? 11.917 -6.623 -5.252 1.00 97.38 114 LEU A N 1
ATOM 853 C CA . LEU A 1 114 ? 12.121 -5.610 -6.290 1.00 97.38 114 LEU A CA 1
ATOM 854 C C . LEU A 1 114 ? 11.962 -6.189 -7.699 1.00 97.38 114 LEU A C 1
ATOM 856 O O . LEU A 1 114 ? 11.391 -5.526 -8.562 1.00 97.38 114 LEU A O 1
ATOM 860 N N . THR A 1 115 ? 12.429 -7.414 -7.928 1.00 97.12 115 THR A N 1
ATOM 861 C CA . THR A 1 115 ? 12.271 -8.115 -9.210 1.00 97.12 115 THR A CA 1
ATOM 862 C C . THR A 1 115 ? 10.800 -8.352 -9.535 1.00 97.12 115 THR A C 1
ATOM 864 O O . THR A 1 115 ? 10.344 -7.997 -10.625 1.00 97.12 115 THR A O 1
ATOM 867 N N . ASP A 1 116 ? 10.038 -8.872 -8.574 1.00 95.50 116 ASP A N 1
ATOM 868 C CA . ASP A 1 116 ? 8.605 -9.125 -8.713 1.00 95.50 116 ASP A CA 1
ATOM 869 C C . ASP A 1 116 ? 7.838 -7.816 -8.919 1.00 95.50 116 ASP A C 1
ATOM 871 O O . ASP A 1 116 ? 6.961 -7.733 -9.781 1.00 95.50 116 ASP A O 1
ATOM 875 N N . PHE A 1 117 ? 8.221 -6.756 -8.202 1.00 96.62 117 PHE A N 1
ATOM 876 C CA . PHE A 1 117 ? 7.619 -5.435 -8.357 1.00 96.62 117 PHE A CA 1
ATOM 877 C C . PHE A 1 117 ? 7.912 -4.825 -9.737 1.00 96.62 117 PHE A C 1
ATOM 879 O O . PHE A 1 117 ? 7.008 -4.310 -10.394 1.00 96.62 117 PHE A O 1
ATOM 886 N N . VAL A 1 118 ? 9.145 -4.940 -10.247 1.00 97.56 118 VAL A N 1
ATOM 887 C CA . VAL A 1 118 ? 9.474 -4.551 -11.630 1.00 97.56 118 VAL A CA 1
ATOM 888 C C . VAL A 1 118 ? 8.616 -5.335 -12.621 1.00 97.56 118 VAL A C 1
ATOM 890 O O . VAL A 1 118 ? 8.051 -4.729 -13.532 1.00 97.56 118 VAL A O 1
ATOM 893 N N . ALA A 1 119 ? 8.480 -6.652 -12.447 1.00 96.19 119 ALA A N 1
ATOM 894 C CA . ALA A 1 119 ? 7.681 -7.503 -13.327 1.00 96.19 119 ALA A CA 1
ATOM 895 C C . ALA A 1 119 ? 6.190 -7.117 -13.317 1.00 96.19 119 ALA A C 1
ATOM 897 O O . ALA A 1 119 ? 5.573 -7.000 -14.378 1.00 96.19 119 ALA A O 1
ATOM 898 N N . GLN A 1 120 ? 5.625 -6.846 -12.137 1.00 94.12 120 GLN A N 1
ATOM 899 C CA . GLN A 1 120 ? 4.234 -6.418 -11.960 1.00 94.12 120 GLN A CA 1
ATOM 900 C C . GLN A 1 120 ? 3.929 -5.095 -12.680 1.00 94.12 120 GLN A C 1
ATOM 902 O O . GLN A 1 120 ? 2.818 -4.897 -13.181 1.00 94.12 120 GLN A O 1
ATOM 907 N N . TYR A 1 121 ? 4.909 -4.192 -12.760 1.00 94.94 121 TYR A N 1
ATOM 908 C CA . TYR A 1 121 ? 4.751 -2.859 -13.346 1.00 94.94 121 TYR A CA 1
ATOM 909 C C . TYR A 1 121 ? 5.154 -2.768 -14.826 1.00 94.94 121 TYR A C 1
ATOM 911 O O . TYR A 1 121 ? 5.160 -1.672 -15.400 1.00 94.94 121 TYR A O 1
ATOM 919 N N . GLN A 1 122 ? 5.422 -3.895 -15.488 1.00 95.81 122 GLN A N 1
ATOM 920 C CA . GLN A 1 122 ? 5.615 -3.913 -16.938 1.00 95.81 122 GLN A CA 1
ATOM 921 C C . GLN A 1 122 ? 4.307 -3.638 -17.688 1.00 95.81 122 GLN A C 1
ATOM 923 O O . GLN A 1 122 ? 3.206 -3.987 -17.252 1.00 95.81 122 GLN A O 1
ATOM 928 N N . LEU A 1 123 ? 4.413 -3.035 -18.873 1.00 92.56 123 LEU A N 1
ATOM 929 C CA . LEU A 1 123 ? 3.298 -2.964 -19.813 1.00 92.56 123 LEU A CA 1
ATOM 930 C C . LEU A 1 123 ? 3.385 -4.142 -20.782 1.00 92.56 123 LEU A C 1
ATOM 932 O O . LEU A 1 123 ? 4.461 -4.504 -21.242 1.00 92.56 123 LEU A O 1
ATOM 936 N N . LYS A 1 124 ? 2.234 -4.693 -21.188 1.00 89.75 124 LYS A N 1
ATOM 937 C CA . LYS A 1 124 ? 2.175 -5.851 -22.107 1.00 89.75 124 LYS A CA 1
ATOM 938 C C . LYS A 1 124 ? 2.973 -5.671 -23.406 1.00 89.75 124 LYS A C 1
ATOM 940 O O . LYS A 1 124 ? 3.336 -6.657 -24.031 1.00 89.75 124 LYS A O 1
ATOM 945 N N . LYS A 1 125 ? 3.155 -4.426 -23.855 1.00 89.31 125 LYS A N 1
ATOM 946 C CA . LYS A 1 125 ? 3.797 -4.095 -25.135 1.00 89.31 125 LYS A CA 1
ATOM 947 C C . LYS A 1 125 ? 5.184 -3.470 -24.991 1.00 89.31 125 LYS A C 1
ATOM 949 O O . LYS A 1 125 ? 5.914 -3.454 -25.974 1.00 89.31 125 LYS A O 1
ATOM 954 N N . PHE A 1 126 ? 5.525 -2.929 -23.823 1.00 89.44 126 PHE A N 1
ATOM 955 C CA . PHE A 1 126 ? 6.719 -2.106 -23.643 1.00 89.44 126 PHE A CA 1
ATOM 956 C C . PHE A 1 126 ? 7.300 -2.316 -22.250 1.00 89.44 126 PHE A C 1
ATOM 958 O O . PHE A 1 126 ? 6.554 -2.364 -21.269 1.00 89.44 126 PHE A O 1
ATOM 965 N N . ALA A 1 127 ? 8.626 -2.400 -22.175 1.00 93.38 127 ALA A N 1
ATOM 966 C CA . ALA A 1 127 ? 9.314 -2.408 -20.897 1.00 93.38 127 ALA A CA 1
ATOM 967 C C . ALA A 1 127 ? 9.207 -1.027 -20.236 1.00 93.38 127 ALA A C 1
ATOM 969 O O . ALA A 1 127 ? 9.424 -0.005 -20.889 1.00 93.38 127 ALA A O 1
ATOM 970 N N . THR A 1 128 ? 8.870 -0.989 -18.950 1.00 96.44 128 THR A N 1
ATOM 971 C CA . THR A 1 128 ? 8.775 0.264 -18.184 1.00 96.44 128 THR A CA 1
ATOM 972 C C . THR A 1 128 ? 10.045 0.510 -17.392 1.00 96.44 128 THR A C 1
ATOM 974 O O . THR A 1 128 ? 10.620 1.593 -17.440 1.00 96.44 128 THR A O 1
ATOM 977 N N . SER A 1 129 ? 10.536 -0.510 -16.716 1.00 97.62 129 SER A N 1
ATOM 978 C CA . SER A 1 129 ? 11.819 -0.513 -16.029 1.00 97.62 129 SER A CA 1
ATOM 979 C C . SER A 1 129 ? 12.492 -1.870 -16.202 1.00 97.62 129 SER A C 1
ATOM 981 O O . SER A 1 129 ? 11.841 -2.856 -16.548 1.00 97.62 129 SER A O 1
ATOM 983 N N . SER A 1 130 ? 13.796 -1.922 -15.971 1.00 97.56 130 SER A N 1
ATOM 984 C CA . SER A 1 130 ? 14.568 -3.157 -15.882 1.00 97.56 130 SER A CA 1
ATOM 985 C C . SER A 1 130 ? 15.235 -3.257 -14.518 1.00 97.56 130 SER A C 1
ATOM 987 O O . SER A 1 130 ? 15.478 -2.245 -13.857 1.00 97.56 130 SER A O 1
ATOM 989 N N . ILE A 1 131 ? 15.529 -4.487 -14.110 1.00 98.06 131 ILE A N 1
ATOM 990 C CA . ILE A 1 131 ? 16.413 -4.791 -12.992 1.00 98.06 131 ILE A CA 1
ATOM 991 C C . ILE A 1 131 ? 17.562 -5.646 -13.520 1.00 98.06 131 ILE A C 1
ATOM 993 O O . ILE A 1 131 ? 17.344 -6.615 -14.245 1.00 98.06 131 ILE A O 1
ATOM 997 N N . GLU A 1 132 ? 18.785 -5.247 -13.200 1.00 97.75 132 GLU A N 1
ATOM 998 C CA . GLU A 1 132 ? 20.006 -5.932 -13.610 1.00 97.75 132 GLU A CA 1
ATOM 999 C C . GLU A 1 132 ? 20.777 -6.354 -12.366 1.00 97.75 132 GLU A C 1
ATOM 1001 O O . GLU A 1 132 ? 21.178 -5.515 -11.553 1.00 97.75 132 GLU A O 1
ATOM 1006 N N . GLU A 1 133 ? 20.981 -7.661 -12.219 1.00 96.69 133 GLU A N 1
ATOM 1007 C CA . GLU A 1 133 ? 21.793 -8.227 -11.148 1.00 96.69 133 GLU A CA 1
ATOM 1008 C C . GLU A 1 133 ? 23.253 -8.369 -11.588 1.00 96.69 133 GLU A C 1
ATOM 1010 O O . GLU A 1 133 ? 23.569 -8.763 -12.711 1.00 96.69 133 GLU A O 1
ATOM 1015 N N . SER A 1 134 ? 24.163 -8.064 -10.671 1.00 95.31 134 SER A N 1
ATOM 1016 C CA . SER A 1 134 ? 25.606 -8.179 -10.854 1.00 95.31 134 SER A CA 1
ATOM 1017 C C . SER A 1 134 ? 26.246 -8.770 -9.600 1.00 95.31 134 SER A C 1
ATOM 1019 O O . SER A 1 134 ? 25.626 -8.851 -8.540 1.00 95.31 134 SER A O 1
ATOM 1021 N N . SER A 1 135 ? 27.534 -9.107 -9.668 1.00 93.44 135 SER A N 1
ATOM 1022 C CA . SER A 1 135 ? 28.278 -9.570 -8.488 1.00 93.44 135 SER A CA 1
ATOM 1023 C C . SER A 1 135 ? 28.324 -8.544 -7.346 1.00 93.44 135 SER A C 1
ATOM 1025 O O . SER A 1 135 ? 28.550 -8.927 -6.199 1.00 93.44 135 SER A O 1
ATOM 1027 N N . GLY A 1 136 ? 28.108 -7.254 -7.634 1.00 95.38 136 GLY A N 1
ATOM 1028 C CA . GLY A 1 136 ? 28.116 -6.172 -6.647 1.00 95.38 136 GLY A CA 1
ATOM 1029 C C . GLY A 1 136 ? 26.754 -5.850 -6.024 1.00 95.38 136 GLY A C 1
ATOM 1030 O O . GLY A 1 136 ? 26.718 -5.145 -5.014 1.00 95.38 136 GLY A O 1
ATOM 1031 N N . GLY A 1 137 ? 25.657 -6.356 -6.594 1.00 96.94 137 GLY A N 1
ATOM 1032 C CA . GLY A 1 137 ? 24.283 -6.022 -6.215 1.00 96.94 137 GLY A CA 1
ATOM 1033 C C . GLY A 1 137 ? 23.394 -5.779 -7.432 1.00 96.94 137 GLY A C 1
ATOM 1034 O O . GLY A 1 137 ? 23.672 -6.307 -8.509 1.00 96.94 137 GLY A O 1
ATOM 1035 N N . VAL A 1 138 ? 22.342 -4.973 -7.276 1.00 98.00 138 VAL A N 1
ATOM 1036 C CA . VAL A 1 138 ? 21.317 -4.769 -8.315 1.00 98.00 138 VAL A CA 1
ATOM 1037 C C . VAL A 1 138 ? 21.196 -3.319 -8.743 1.00 98.00 138 VAL A C 1
ATOM 1039 O O . VAL A 1 138 ? 21.384 -2.416 -7.932 1.00 98.00 138 VAL A O 1
ATOM 1042 N N . THR A 1 139 ? 20.849 -3.080 -10.003 1.00 98.62 139 THR A N 1
ATOM 1043 C CA . THR A 1 139 ? 20.497 -1.748 -10.512 1.00 98.62 139 THR A CA 1
ATOM 1044 C C . THR A 1 139 ? 19.136 -1.782 -11.177 1.00 98.62 139 THR A C 1
ATOM 1046 O O . THR A 1 139 ? 18.879 -2.636 -12.018 1.00 98.62 139 THR A O 1
ATOM 1049 N N . ILE A 1 140 ? 18.274 -0.841 -10.800 1.00 98.62 140 ILE A N 1
ATOM 1050 C CA . ILE A 1 140 ? 16.964 -0.639 -11.406 1.00 98.62 140 ILE A CA 1
ATOM 1051 C C . ILE A 1 140 ? 17.037 0.596 -12.295 1.00 98.62 140 ILE A C 1
ATOM 1053 O O . ILE A 1 140 ? 17.403 1.682 -11.835 1.00 98.62 140 ILE A O 1
ATOM 1057 N N . THR A 1 141 ? 16.652 0.428 -13.554 1.00 98.44 141 THR A N 1
ATOM 1058 C CA . THR A 1 141 ? 16.730 1.469 -14.578 1.00 98.44 141 THR A CA 1
ATOM 1059 C C . THR A 1 141 ? 15.354 1.702 -15.182 1.00 98.44 141 THR A C 1
ATOM 1061 O O . THR A 1 141 ? 14.622 0.768 -15.496 1.00 98.44 141 THR A O 1
ATOM 1064 N N . SER A 1 142 ? 14.983 2.967 -15.344 1.00 97.94 142 SER A N 1
ATOM 1065 C CA . SER A 1 142 ? 13.774 3.360 -16.064 1.00 97.94 142 SER A CA 1
ATOM 1066 C C . SER A 1 142 ? 14.010 3.300 -17.575 1.00 97.94 142 SER A C 1
ATOM 1068 O O . SER A 1 142 ? 15.068 3.703 -18.052 1.00 97.94 142 SER A O 1
ATOM 1070 N N . ALA A 1 143 ? 13.006 2.884 -18.348 1.00 96.44 143 ALA A N 1
ATOM 1071 C CA . ALA A 1 143 ? 13.021 3.019 -19.806 1.00 96.44 143 ALA A CA 1
ATOM 1072 C C . ALA A 1 143 ? 12.960 4.492 -20.269 1.00 96.44 143 ALA A C 1
ATOM 1074 O O . ALA A 1 143 ? 13.246 4.796 -21.426 1.00 96.44 143 ALA A O 1
ATOM 1075 N N . LEU A 1 144 ? 12.581 5.414 -19.377 1.00 95.12 144 LEU 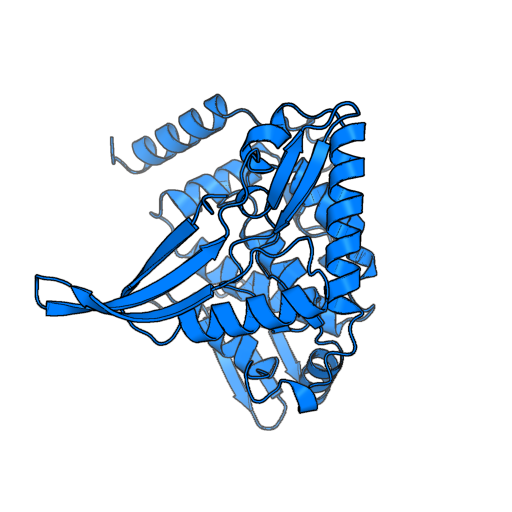A N 1
ATOM 1076 C CA . LEU A 1 144 ? 12.552 6.850 -19.643 1.00 95.12 144 LEU A CA 1
ATOM 1077 C C . LEU A 1 144 ? 13.885 7.509 -19.246 1.00 95.12 144 LEU A C 1
ATOM 1079 O O . LEU A 1 144 ? 14.296 7.373 -18.091 1.00 95.12 144 LEU A O 1
ATOM 1083 N N . PRO A 1 145 ? 14.521 8.296 -20.140 1.00 91.69 145 PRO A N 1
ATOM 1084 C CA . PRO A 1 145 ? 15.875 8.828 -19.938 1.00 91.69 145 PRO A CA 1
ATOM 1085 C C . PRO A 1 145 ? 15.983 9.899 -18.843 1.00 91.69 145 PRO A C 1
ATOM 1087 O O . PRO A 1 145 ? 17.082 10.256 -18.437 1.00 91.69 145 PRO A O 1
ATOM 1090 N N . ASN A 1 146 ? 14.858 10.443 -18.375 1.00 93.12 146 ASN A N 1
ATOM 1091 C CA . ASN A 1 146 ? 14.801 11.512 -17.378 1.00 93.12 146 ASN A CA 1
ATOM 1092 C C . ASN A 1 146 ? 14.540 11.012 -15.948 1.00 93.12 146 ASN A C 1
ATOM 1094 O O . ASN A 1 146 ? 14.239 11.822 -15.071 1.00 93.12 146 ASN A O 1
ATOM 1098 N N . ILE A 1 147 ? 14.602 9.700 -15.711 1.00 94.69 147 ILE A N 1
ATOM 1099 C CA . ILE A 1 147 ? 14.479 9.118 -14.375 1.00 94.69 147 ILE A CA 1
ATOM 1100 C C . ILE A 1 147 ? 15.794 8.414 -14.043 1.00 94.69 147 ILE A C 1
ATOM 1102 O O . ILE A 1 147 ? 16.188 7.465 -14.718 1.00 94.69 147 ILE A O 1
ATOM 1106 N N . ASN A 1 148 ? 16.472 8.903 -13.005 1.00 96.81 148 ASN A N 1
ATOM 1107 C CA . ASN A 1 148 ? 17.785 8.405 -12.606 1.00 96.81 148 ASN A CA 1
ATOM 1108 C C . ASN A 1 148 ? 17.703 6.953 -12.109 1.00 96.81 148 ASN A C 1
ATOM 1110 O O . ASN A 1 148 ? 16.806 6.662 -11.320 1.00 96.81 148 ASN A O 1
ATOM 1114 N N . PRO A 1 149 ? 18.642 6.069 -12.493 1.00 97.88 149 PRO A N 1
ATOM 1115 C CA . PRO A 1 149 ? 18.710 4.708 -11.968 1.00 97.88 149 PRO A CA 1
ATOM 1116 C C . PRO A 1 149 ? 18.925 4.659 -10.452 1.00 97.88 149 PRO A C 1
ATOM 1118 O O . PRO A 1 149 ? 19.525 5.561 -9.860 1.00 97.88 149 PRO A O 1
ATOM 1121 N N . VAL A 1 150 ? 18.503 3.556 -9.830 1.00 98.31 150 VAL A N 1
ATOM 1122 C CA . VAL A 1 150 ? 18.743 3.274 -8.408 1.00 98.31 150 VAL A CA 1
ATOM 1123 C C . VAL A 1 150 ? 19.475 1.942 -8.266 1.00 98.31 150 VAL A C 1
ATOM 1125 O O . VAL A 1 150 ? 18.958 0.904 -8.667 1.00 98.31 150 VAL A O 1
ATOM 1128 N N . SER A 1 151 ? 20.668 1.960 -7.665 1.00 98.19 151 SER A N 1
ATOM 1129 C CA . SER A 1 151 ? 21.498 0.757 -7.475 1.00 98.19 151 SER A CA 1
ATOM 1130 C C . SER A 1 151 ? 21.645 0.375 -6.008 1.00 98.19 151 SER A C 1
ATOM 1132 O O . SER A 1 151 ? 21.934 1.238 -5.192 1.00 98.19 151 SER A O 1
ATOM 1134 N N . PHE A 1 152 ? 21.556 -0.895 -5.644 1.00 98.50 152 PHE A N 1
ATOM 1135 C CA . PHE A 1 152 ? 21.828 -1.385 -4.291 1.00 98.50 152 PHE A CA 1
ATOM 1136 C C . PHE A 1 152 ? 23.060 -2.274 -4.308 1.00 98.50 152 PHE A C 1
ATOM 1138 O O . PHE A 1 152 ? 23.183 -3.129 -5.179 1.00 98.50 152 PHE A O 1
ATOM 1145 N N . SER A 1 153 ? 23.955 -2.111 -3.333 1.00 98.31 153 SER A N 1
ATOM 1146 C CA . SER A 1 153 ? 24.990 -3.119 -3.098 1.00 98.31 153 SER A CA 1
ATOM 1147 C C . SER A 1 153 ? 24.402 -4.347 -2.397 1.00 98.31 153 SER A C 1
ATOM 1149 O O . SER A 1 153 ? 23.388 -4.250 -1.704 1.00 98.31 153 SER A O 1
ATOM 1151 N N . ASN A 1 154 ? 25.076 -5.496 -2.484 1.00 97.88 154 ASN A N 1
ATOM 1152 C CA . ASN A 1 154 ? 24.686 -6.696 -1.726 1.00 97.88 154 ASN A CA 1
ATOM 1153 C C . ASN A 1 154 ? 24.585 -6.444 -0.211 1.00 97.88 154 ASN A C 1
ATOM 1155 O O . ASN A 1 154 ? 23.724 -7.007 0.463 1.00 97.88 154 ASN A O 1
ATOM 1159 N N . GLN A 1 155 ? 25.442 -5.574 0.334 1.00 97.56 155 GLN A N 1
ATOM 1160 C CA . GLN A 1 155 ? 25.378 -5.185 1.743 1.00 97.56 155 GLN A CA 1
ATOM 1161 C C . GLN A 1 155 ? 24.097 -4.403 2.058 1.00 97.56 155 GLN A C 1
ATOM 1163 O O . GLN A 1 155 ? 23.474 -4.668 3.079 1.00 97.56 155 GLN A O 1
ATOM 1168 N N . GLN A 1 156 ? 23.692 -3.483 1.178 1.00 97.81 156 GLN A N 1
ATOM 1169 C CA . GLN A 1 156 ? 22.465 -2.698 1.338 1.00 97.81 156 GLN A CA 1
ATOM 1170 C C . GLN A 1 156 ? 21.208 -3.566 1.226 1.00 97.81 156 GLN A C 1
ATOM 1172 O O . GLN A 1 156 ? 20.283 -3.394 2.010 1.00 97.81 156 GLN A O 1
ATOM 1177 N N . LEU A 1 157 ? 21.183 -4.523 0.29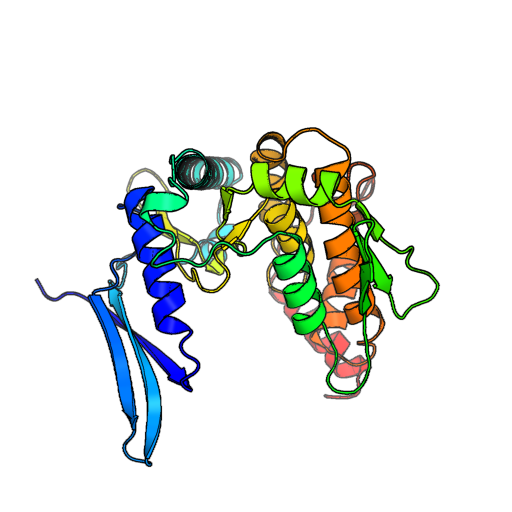3 1.00 97.62 157 LEU A N 1
ATOM 1178 C CA . LEU A 1 157 ? 20.081 -5.487 0.185 1.00 97.62 157 LEU A CA 1
ATOM 1179 C C . LEU A 1 157 ? 19.952 -6.321 1.464 1.00 97.62 157 LEU A C 1
ATOM 1181 O O . LEU A 1 157 ? 18.864 -6.441 2.013 1.00 97.62 157 LEU A O 1
ATOM 1185 N N . LYS A 1 158 ? 21.078 -6.813 1.995 1.00 96.00 158 LYS A N 1
ATOM 1186 C CA . LYS A 1 158 ? 21.097 -7.551 3.262 1.00 96.00 158 LYS A CA 1
ATOM 1187 C C . LYS A 1 158 ? 20.666 -6.690 4.454 1.00 96.00 158 LYS A C 1
ATOM 1189 O O . LYS A 1 158 ? 20.027 -7.192 5.371 1.00 96.00 158 LYS A O 1
ATOM 1194 N N . GLU A 1 159 ? 21.038 -5.411 4.472 1.00 95.81 159 GLU A N 1
ATOM 1195 C CA . GLU A 1 159 ? 20.580 -4.462 5.490 1.00 95.81 159 GLU A CA 1
ATOM 1196 C C . GLU A 1 159 ? 19.057 -4.310 5.450 1.00 95.81 159 GLU A C 1
ATOM 1198 O O . GLU A 1 159 ? 18.423 -4.418 6.494 1.00 95.81 159 GLU A O 1
ATOM 1203 N N . LEU A 1 160 ? 18.468 -4.164 4.258 1.00 95.69 160 LEU A N 1
ATOM 1204 C CA . LEU A 1 160 ? 17.013 -4.123 4.085 1.00 95.69 160 LEU A CA 1
ATOM 1205 C C . LEU A 1 160 ? 16.353 -5.416 4.568 1.00 95.69 160 LEU A C 1
ATOM 1207 O O . LEU A 1 160 ? 15.421 -5.343 5.367 1.00 95.69 160 LEU A O 1
ATOM 1211 N N . ASP A 1 161 ? 16.879 -6.578 4.179 1.00 94.31 161 ASP A N 1
ATOM 1212 C CA . ASP A 1 161 ? 16.358 -7.881 4.613 1.00 94.31 161 ASP A CA 1
ATOM 1213 C C . ASP A 1 161 ? 16.345 -8.024 6.144 1.00 94.31 161 ASP A C 1
ATOM 1215 O O . ASP A 1 161 ? 15.396 -8.560 6.713 1.00 94.31 161 ASP A O 1
ATOM 1219 N N . ASN A 1 162 ? 17.354 -7.484 6.837 1.00 92.56 162 ASN A N 1
ATOM 1220 C CA . ASN A 1 162 ? 17.411 -7.491 8.304 1.00 92.56 162 ASN A CA 1
ATOM 1221 C C . ASN A 1 162 ? 16.392 -6.546 8.968 1.00 92.56 162 ASN A C 1
ATOM 1223 O O . ASN A 1 162 ? 16.168 -6.648 10.172 1.00 92.56 162 ASN A O 1
ATOM 1227 N N . THR A 1 163 ? 15.806 -5.618 8.210 1.00 92.56 163 THR A N 1
ATOM 1228 C CA . THR A 1 163 ? 14.745 -4.703 8.670 1.00 92.56 163 THR A CA 1
ATOM 1229 C C . THR A 1 163 ? 13.351 -5.149 8.236 1.00 92.56 163 THR A C 1
ATOM 1231 O O . THR A 1 163 ? 12.382 -4.416 8.442 1.00 92.56 163 THR A O 1
ATOM 1234 N N . ALA A 1 164 ? 13.237 -6.318 7.598 1.00 92.94 164 ALA A N 1
ATOM 1235 C CA . ALA A 1 164 ? 11.960 -6.817 7.132 1.00 92.94 164 ALA A CA 1
ATOM 1236 C C . ALA A 1 164 ? 11.033 -7.120 8.314 1.00 92.94 164 ALA A C 1
ATOM 1238 O O . ALA A 1 164 ? 11.410 -7.774 9.286 1.00 92.94 164 ALA A O 1
ATOM 1239 N N . VAL A 1 165 ? 9.803 -6.635 8.203 1.00 93.56 165 VAL A N 1
ATOM 1240 C CA . VAL A 1 165 ? 8.726 -6.823 9.173 1.00 93.56 165 VAL A CA 1
ATOM 1241 C C . VAL A 1 165 ? 7.492 -7.316 8.435 1.00 93.56 165 VAL A C 1
ATOM 1243 O O . VAL A 1 165 ? 7.447 -7.295 7.204 1.00 93.56 165 VAL A O 1
ATOM 1246 N N . PHE A 1 166 ? 6.486 -7.784 9.167 1.00 94.44 166 PHE A N 1
ATOM 1247 C CA . PHE A 1 166 ? 5.242 -8.181 8.531 1.00 94.44 166 PHE A CA 1
ATOM 1248 C C . PHE A 1 166 ? 4.393 -6.955 8.183 1.00 94.44 166 PHE A C 1
ATOM 1250 O O . PHE A 1 166 ? 3.945 -6.214 9.060 1.00 94.44 166 PHE A O 1
ATOM 1257 N N . CYS A 1 167 ? 4.220 -6.749 6.882 1.00 95.56 167 CYS A N 1
ATOM 1258 C CA . CYS A 1 167 ? 3.538 -5.625 6.259 1.00 95.56 167 CYS A CA 1
ATOM 1259 C C . CYS A 1 167 ? 2.231 -6.102 5.625 1.00 95.56 167 CYS A C 1
ATOM 1261 O O . CYS A 1 167 ? 2.169 -7.198 5.063 1.00 95.56 167 CYS A O 1
ATOM 1263 N N . HIS A 1 168 ? 1.202 -5.261 5.665 1.00 96.75 168 HIS A N 1
ATOM 1264 C CA . HIS A 1 168 ? -0.031 -5.512 4.919 1.00 96.75 168 HIS A CA 1
ATOM 1265 C C . HIS A 1 168 ? 0.106 -5.052 3.463 1.00 96.75 168 HIS A C 1
ATOM 1267 O O . HIS A 1 168 ? -0.577 -5.583 2.599 1.00 96.75 168 HIS A O 1
ATOM 1273 N N . ASN A 1 169 ? 0.967 -4.063 3.191 1.00 96.25 169 ASN A N 1
ATOM 1274 C CA . ASN A 1 169 ? 1.220 -3.445 1.878 1.00 96.25 169 ASN A CA 1
ATOM 1275 C C . ASN A 1 169 ? 0.023 -2.740 1.206 1.00 96.25 169 ASN A C 1
ATOM 1277 O O . ASN A 1 169 ? 0.198 -2.118 0.160 1.00 96.25 169 ASN A O 1
ATOM 1281 N N . ASP A 1 170 ? -1.158 -2.752 1.829 1.00 96.81 170 ASP A N 1
ATOM 1282 C CA . ASP A 1 170 ? -2.365 -2.080 1.333 1.00 96.81 170 ASP A CA 1
ATOM 1283 C C . ASP A 1 170 ? -3.272 -1.598 2.480 1.00 96.81 170 ASP A C 1
ATOM 1285 O O . ASP A 1 170 ? -4.479 -1.840 2.510 1.00 96.81 170 ASP A O 1
ATOM 1289 N N . MET A 1 171 ? -2.673 -0.926 3.472 1.00 97.31 171 MET A N 1
ATOM 1290 C CA . MET A 1 171 ? -3.395 -0.309 4.596 1.00 97.31 171 MET A CA 1
ATOM 1291 C C . MET A 1 171 ? -4.184 0.926 4.141 1.00 97.31 171 MET A C 1
ATOM 1293 O O . MET A 1 171 ? -3.845 2.065 4.477 1.00 97.31 171 MET A O 1
ATOM 1297 N N . GLU A 1 172 ? -5.233 0.714 3.351 1.00 97.69 172 GLU A N 1
ATOM 1298 C CA . GLU A 1 172 ? -6.142 1.741 2.840 1.00 97.69 172 GLU A CA 1
ATOM 1299 C C . GLU A 1 172 ? -7.521 1.683 3.508 1.00 97.69 172 GLU A C 1
ATOM 1301 O O . GLU A 1 172 ? -7.909 0.635 4.026 1.00 97.69 172 GLU A O 1
ATOM 1306 N N . PRO A 1 173 ? -8.307 2.780 3.508 1.00 98.00 173 PRO A N 1
ATOM 1307 C CA . PRO A 1 173 ? -9.567 2.835 4.247 1.00 98.00 173 PRO A CA 1
ATOM 1308 C C . PRO A 1 173 ? -10.588 1.785 3.784 1.00 98.00 173 PRO A C 1
ATOM 1310 O O . PRO A 1 173 ? -11.419 1.342 4.576 1.00 98.00 173 PRO A O 1
ATOM 1313 N N . ARG A 1 174 ? -10.515 1.348 2.521 1.00 97.62 174 ARG A N 1
ATOM 1314 C CA . ARG A 1 174 ? -11.352 0.268 1.971 1.00 97.62 174 ARG A CA 1
ATOM 1315 C C . ARG A 1 174 ? -11.093 -1.099 2.621 1.00 97.62 174 ARG A C 1
ATOM 1317 O O . ARG A 1 174 ? -12.000 -1.922 2.680 1.00 97.62 174 ARG A O 1
ATOM 1324 N N . ASN A 1 175 ? -9.893 -1.302 3.168 1.00 98.38 175 ASN A N 1
ATOM 1325 C CA . ASN A 1 175 ? -9.438 -2.555 3.779 1.00 98.38 175 ASN A CA 1
ATOM 1326 C C . ASN A 1 175 ? -9.555 -2.547 5.311 1.00 98.38 175 ASN A C 1
ATOM 1328 O O . ASN A 1 175 ? -9.105 -3.466 5.993 1.00 98.38 175 ASN A O 1
ATOM 1332 N N . ILE A 1 176 ? -10.163 -1.502 5.874 1.00 98.62 176 ILE A N 1
ATOM 1333 C CA . ILE A 1 176 ? -10.323 -1.312 7.313 1.00 98.62 176 ILE A CA 1
ATOM 1334 C C . ILE A 1 176 ? -11.815 -1.307 7.624 1.00 98.62 176 ILE A C 1
ATOM 1336 O O . ILE A 1 176 ? -12.549 -0.461 7.124 1.00 98.62 176 ILE A O 1
ATOM 1340 N N . LEU A 1 177 ? -12.273 -2.229 8.468 1.00 98.69 177 LEU A N 1
ATOM 1341 C CA . LEU A 1 177 ? -13.661 -2.292 8.919 1.00 98.69 177 LEU A CA 1
ATOM 1342 C C . LEU A 1 177 ? -13.809 -1.626 10.283 1.00 98.69 177 LEU A C 1
ATOM 1344 O O . LEU A 1 177 ? -13.053 -1.901 11.217 1.00 98.69 177 LEU A O 1
ATOM 1348 N N . ILE A 1 178 ? -14.827 -0.785 10.407 1.00 98.50 178 ILE A N 1
ATOM 1349 C CA . ILE A 1 178 ? -15.141 -0.002 11.598 1.00 98.50 178 ILE A CA 1
ATOM 1350 C C . ILE A 1 178 ? -16.507 -0.413 12.132 1.00 98.50 178 ILE A C 1
ATOM 1352 O O . ILE A 1 178 ? -17.452 -0.626 11.374 1.00 98.50 178 ILE A O 1
ATOM 1356 N N . ARG A 1 179 ? -16.626 -0.474 13.459 1.00 97.75 179 ARG A N 1
ATOM 1357 C CA . ARG A 1 179 ? -17.896 -0.655 14.163 1.00 97.75 179 ARG A CA 1
ATOM 1358 C C . ARG A 1 179 ? -18.273 0.624 14.897 1.00 97.75 179 ARG A C 1
ATOM 1360 O O . ARG A 1 179 ? -17.462 1.186 15.634 1.00 97.75 179 ARG A O 1
ATOM 1367 N N . ARG A 1 180 ? -19.525 1.055 14.743 1.00 96.75 180 ARG A N 1
ATOM 1368 C CA . ARG A 1 180 ? -20.096 2.126 15.565 1.00 96.75 180 ARG A CA 1
ATOM 1369 C C . ARG A 1 180 ? -20.396 1.594 16.969 1.00 96.75 180 ARG A C 1
ATOM 1371 O O . ARG A 1 180 ? -20.954 0.512 17.130 1.00 96.75 180 ARG A O 1
ATOM 1378 N N . THR A 1 181 ? -20.033 2.358 17.987 1.00 95.38 181 THR A N 1
ATOM 1379 C CA . THR A 1 181 ? -20.282 2.064 19.401 1.00 95.38 181 THR A CA 1
ATOM 1380 C C . THR A 1 181 ? -21.094 3.195 20.032 1.00 95.38 181 THR A C 1
ATOM 1382 O O . THR A 1 181 ? -21.314 4.242 19.423 1.00 95.38 181 THR A O 1
ATOM 1385 N N . THR A 1 182 ? -21.536 3.018 21.279 1.00 93.56 182 THR A N 1
ATOM 1386 C CA . THR A 1 182 ? -22.211 4.086 22.038 1.00 93.56 182 THR A CA 1
ATOM 1387 C C . THR A 1 182 ? -21.310 5.294 22.302 1.00 93.56 182 THR A C 1
ATOM 1389 O O . THR A 1 182 ? -21.817 6.384 22.553 1.00 93.56 182 THR A O 1
ATOM 1392 N N . SER A 1 183 ? -19.988 5.112 22.240 1.00 91.06 183 SER A N 1
ATOM 1393 C CA . SER A 1 183 ? -18.981 6.135 22.520 1.00 91.06 183 SER A CA 1
ATOM 1394 C C . SER A 1 183 ? -18.238 6.629 21.273 1.00 91.06 183 SER A C 1
ATOM 1396 O O . SER A 1 183 ? -17.266 7.366 21.418 1.00 91.06 183 SER A O 1
ATOM 1398 N N . GLY A 1 184 ? -18.642 6.219 20.064 1.00 93.81 184 GLY A N 1
ATOM 1399 C CA . GLY A 1 184 ? -18.000 6.633 18.814 1.00 93.81 184 GLY A CA 1
ATOM 1400 C C . GLY A 1 184 ? -17.784 5.482 17.835 1.00 93.81 184 GLY A C 1
ATOM 1401 O O . GLY A 1 184 ? -18.722 4.770 17.484 1.00 93.81 184 GLY A O 1
ATOM 1402 N N . TYR A 1 185 ? -16.549 5.323 17.368 1.00 96.81 185 TYR A N 1
ATOM 1403 C CA . TYR A 1 185 ? -16.153 4.325 16.375 1.00 96.81 185 TYR A CA 1
ATOM 1404 C C . TYR A 1 185 ? -14.963 3.524 16.891 1.00 96.81 185 TYR A C 1
ATOM 1406 O O . TYR A 1 185 ? -14.139 4.064 17.625 1.00 96.81 185 TYR A O 1
ATOM 1414 N N . LYS A 1 186 ? -14.883 2.249 16.510 1.00 97.31 186 LYS A N 1
ATOM 1415 C CA . LYS A 1 186 ? -13.780 1.356 16.874 1.00 97.31 186 LYS A CA 1
ATOM 1416 C C . LYS A 1 186 ? -13.348 0.517 15.678 1.00 97.31 186 LYS A C 1
ATOM 1418 O O . LYS A 1 186 ? -14.201 0.088 14.896 1.00 97.31 186 LYS A O 1
ATOM 1423 N N . LEU A 1 187 ? -12.053 0.234 15.576 1.00 98.25 187 LEU A N 1
ATOM 1424 C CA . LEU A 1 187 ? -11.517 -0.737 14.634 1.00 98.25 187 LEU A CA 1
ATOM 1425 C C . LEU A 1 187 ? -12.112 -2.125 14.913 1.00 98.25 187 LEU A C 1
ATOM 1427 O O . LEU A 1 187 ? -12.095 -2.617 16.044 1.00 98.25 187 LEU A O 1
ATOM 1431 N N . ALA A 1 188 ? -12.683 -2.738 13.880 1.00 98.31 188 ALA A N 1
ATOM 1432 C CA . ALA A 1 188 ? -13.360 -4.026 13.971 1.00 98.31 188 ALA A CA 1
ATOM 1433 C C . ALA A 1 188 ? -12.614 -5.130 13.220 1.00 98.31 188 ALA A C 1
ATOM 1435 O O . ALA A 1 188 ? -12.589 -6.258 13.705 1.00 98.31 188 ALA A O 1
ATOM 1436 N N . ALA A 1 189 ? -12.027 -4.818 12.061 1.00 98.56 189 ALA A N 1
ATOM 1437 C CA . ALA A 1 189 ? -11.160 -5.738 11.337 1.00 98.56 189 ALA A CA 1
ATOM 1438 C C . ALA A 1 189 ? -10.257 -5.025 10.318 1.00 98.56 189 ALA A C 1
ATOM 1440 O O . ALA A 1 189 ? -10.535 -3.902 9.905 1.00 98.56 189 ALA A O 1
ATOM 1441 N N . ILE A 1 190 ? -9.208 -5.720 9.891 1.00 98.62 190 ILE A N 1
ATOM 1442 C CA . ILE A 1 190 ? -8.354 -5.428 8.742 1.00 98.62 190 ILE A CA 1
ATOM 1443 C C . ILE A 1 190 ? -8.500 -6.613 7.781 1.00 98.62 190 ILE A C 1
ATOM 1445 O O . ILE A 1 190 ? -8.386 -7.775 8.192 1.00 98.62 190 ILE A O 1
ATOM 1449 N N . ILE A 1 191 ? -8.806 -6.321 6.523 1.00 98.12 191 ILE A N 1
ATOM 1450 C CA . ILE A 1 191 ? -9.146 -7.303 5.489 1.00 98.12 191 ILE A CA 1
ATOM 1451 C C . ILE A 1 191 ? -8.275 -7.110 4.249 1.00 98.12 191 ILE A C 1
ATOM 1453 O O . ILE A 1 191 ? -7.562 -6.126 4.143 1.00 98.12 191 ILE A O 1
ATOM 1457 N N . ASP A 1 192 ? -8.396 -8.034 3.298 1.00 96.75 192 ASP A N 1
ATOM 1458 C CA . ASP A 1 192 ? -7.687 -7.994 2.014 1.00 96.75 192 ASP A CA 1
ATOM 1459 C C . ASP A 1 192 ? -6.156 -8.094 2.132 1.00 96.75 192 ASP A C 1
ATOM 1461 O O . ASP A 1 192 ? -5.381 -7.278 1.639 1.00 96.75 192 ASP A O 1
ATOM 1465 N N . TRP A 1 193 ? -5.712 -9.173 2.777 1.00 96.44 193 TRP A N 1
ATOM 1466 C CA . TRP A 1 193 ? -4.303 -9.501 3.022 1.00 96.44 193 TRP A CA 1
ATOM 1467 C C . TRP A 1 193 ? -3.553 -9.998 1.771 1.00 96.44 193 TRP A C 1
ATOM 1469 O O . TRP A 1 193 ? -2.515 -10.648 1.884 1.00 96.44 193 TRP A O 1
ATOM 1479 N N . GLU A 1 194 ? -4.071 -9.740 0.568 1.00 93.56 194 GLU A N 1
ATOM 1480 C CA . GLU A 1 194 ? -3.571 -10.332 -0.678 1.00 93.56 194 GLU A CA 1
ATOM 1481 C C . GLU A 1 194 ? -2.181 -9.844 -1.091 1.00 93.56 194 GLU A C 1
ATOM 1483 O O . GLU A 1 194 ? -1.437 -10.561 -1.760 1.00 93.56 194 GLU A O 1
ATOM 1488 N N . THR A 1 195 ? -1.828 -8.632 -0.671 1.00 93.69 195 THR A N 1
ATOM 1489 C CA . THR A 1 195 ? -0.517 -8.032 -0.921 1.00 93.69 195 THR A CA 1
ATOM 1490 C C . THR A 1 195 ? 0.412 -8.138 0.282 1.00 93.69 195 THR A C 1
ATOM 1492 O O . THR A 1 195 ? 1.560 -7.710 0.182 1.00 93.69 195 THR A O 1
ATOM 1495 N N . ALA A 1 196 ? -0.040 -8.713 1.402 1.00 95.19 196 ALA A N 1
ATOM 1496 C CA . ALA A 1 196 ? 0.747 -8.779 2.624 1.00 95.19 196 ALA A CA 1
ATOM 1497 C C . ALA A 1 196 ? 2.034 -9.592 2.422 1.00 95.19 196 ALA A C 1
ATOM 1499 O O . ALA A 1 196 ? 2.070 -10.593 1.707 1.00 95.19 196 ALA A O 1
ATOM 1500 N N . SER A 1 197 ? 3.118 -9.163 3.061 1.00 93.75 197 SER A N 1
ATOM 1501 C CA . SER A 1 197 ? 4.420 -9.814 2.923 1.00 93.75 197 SER A CA 1
ATOM 1502 C C . SER A 1 197 ? 5.329 -9.503 4.105 1.00 93.75 197 SER A C 1
ATOM 1504 O O . SER A 1 197 ? 5.120 -8.539 4.838 1.00 93.75 197 SER A O 1
ATOM 1506 N N . ILE A 1 198 ? 6.397 -10.283 4.256 1.00 93.25 198 ILE A N 1
ATOM 1507 C CA . ILE A 1 198 ? 7.518 -9.907 5.120 1.00 93.25 198 ILE A CA 1
ATOM 1508 C C . ILE A 1 198 ? 8.474 -9.070 4.269 1.00 93.25 198 ILE A C 1
ATOM 1510 O O . ILE A 1 198 ? 9.115 -9.596 3.362 1.00 93.25 198 ILE A O 1
ATOM 1514 N N . ALA A 1 199 ? 8.504 -7.760 4.500 1.00 93.88 199 ALA A N 1
ATOM 1515 C CA . ALA A 1 199 ? 9.265 -6.804 3.699 1.00 93.88 199 ALA A CA 1
ATOM 1516 C C . ALA A 1 199 ? 9.743 -5.623 4.558 1.00 93.88 199 ALA A C 1
ATOM 1518 O O . ALA A 1 199 ? 9.180 -5.365 5.625 1.00 93.88 199 ALA A O 1
ATOM 1519 N N . PRO A 1 200 ? 10.768 -4.868 4.127 1.00 95.50 200 PRO A N 1
ATOM 1520 C CA . PRO A 1 200 ? 11.132 -3.627 4.801 1.00 95.50 200 PRO A CA 1
ATOM 1521 C C . PRO A 1 200 ? 9.932 -2.674 4.827 1.00 95.50 200 PRO A C 1
ATOM 1523 O O . PRO A 1 200 ? 9.329 -2.419 3.786 1.00 95.50 200 PRO A O 1
ATOM 1526 N N . PHE A 1 201 ? 9.604 -2.081 5.978 1.00 96.50 201 PHE A N 1
ATOM 1527 C CA . PHE A 1 201 ? 8.437 -1.187 6.089 1.00 96.50 201 PHE A CA 1
ATOM 1528 C C . PHE A 1 201 ? 8.522 0.064 5.187 1.00 96.50 201 PHE A C 1
ATOM 1530 O O . PHE A 1 201 ? 7.513 0.670 4.820 1.00 96.50 201 PHE A O 1
ATOM 1537 N N . ALA A 1 202 ? 9.736 0.425 4.761 1.00 97.44 202 ALA A N 1
ATOM 1538 C CA . ALA A 1 202 ? 9.962 1.434 3.731 1.00 97.44 202 ALA A CA 1
ATOM 1539 C C . ALA A 1 202 ? 9.273 1.089 2.391 1.00 97.44 202 ALA A C 1
ATOM 1541 O O . ALA A 1 202 ? 8.854 2.000 1.681 1.00 97.44 202 ALA A O 1
ATOM 1542 N N . PHE A 1 203 ? 9.109 -0.198 2.062 1.00 97.56 203 PHE A N 1
ATOM 1543 C CA . PHE A 1 203 ? 8.365 -0.647 0.884 1.00 97.56 203 PHE A CA 1
ATOM 1544 C C . PHE A 1 203 ? 6.868 -0.343 1.010 1.00 97.56 203 PHE A C 1
ATOM 1546 O O . PHE A 1 203 ? 6.321 0.314 0.130 1.00 97.56 203 PHE A O 1
ATOM 1553 N N . GLU A 1 204 ? 6.222 -0.722 2.121 1.00 96.81 204 GLU A N 1
ATOM 1554 C CA . GLU A 1 204 ? 4.809 -0.387 2.376 1.00 96.81 204 GLU A CA 1
ATOM 1555 C C . GLU A 1 204 ? 4.595 1.136 2.371 1.00 96.81 204 GLU A C 1
ATOM 1557 O O . GLU A 1 204 ? 3.652 1.648 1.768 1.00 96.81 204 GLU A O 1
ATOM 1562 N N . THR A 1 205 ? 5.527 1.880 2.975 1.00 96.38 205 THR A N 1
ATOM 1563 C CA . THR A 1 205 ? 5.517 3.349 2.964 1.00 96.38 205 THR A CA 1
ATOM 1564 C C . THR A 1 205 ? 5.568 3.926 1.549 1.00 96.38 205 THR A C 1
ATOM 1566 O O . THR A 1 205 ? 4.952 4.964 1.305 1.00 96.38 205 THR A O 1
ATOM 1569 N N . ALA A 1 206 ? 6.320 3.308 0.639 1.00 97.19 206 ALA A N 1
ATOM 1570 C CA . ALA A 1 206 ? 6.417 3.748 -0.747 1.00 97.19 206 ALA A CA 1
ATOM 1571 C C . ALA A 1 206 ? 5.192 3.320 -1.564 1.00 97.19 206 ALA A C 1
ATOM 1573 O O . ALA A 1 206 ? 4.671 4.122 -2.331 1.00 97.19 206 ALA A O 1
ATOM 1574 N N . ALA A 1 207 ? 4.686 2.099 -1.360 1.00 94.88 207 ALA A N 1
ATOM 1575 C CA . ALA A 1 207 ? 3.457 1.608 -1.985 1.00 94.88 207 ALA A CA 1
ATOM 1576 C C . ALA A 1 207 ? 2.256 2.506 -1.645 1.00 94.88 207 ALA A C 1
ATOM 1578 O O . ALA A 1 207 ? 1.454 2.818 -2.524 1.00 94.88 207 ALA A O 1
ATOM 1579 N N . LYS A 1 208 ? 2.209 3.040 -0.417 1.00 96.00 208 LYS A N 1
ATOM 1580 C CA . LYS A 1 208 ? 1.243 4.064 0.009 1.00 96.00 208 LYS A CA 1
ATOM 1581 C C . LYS A 1 208 ? 1.193 5.269 -0.935 1.00 96.00 208 LYS A C 1
ATOM 1583 O O . LYS A 1 208 ? 0.117 5.792 -1.211 1.00 96.00 208 LYS A O 1
ATOM 1588 N N . ASP A 1 209 ? 2.347 5.705 -1.439 1.00 96.06 209 ASP A N 1
ATOM 1589 C CA . ASP A 1 209 ? 2.441 6.839 -2.365 1.00 96.06 209 ASP A CA 1
ATOM 1590 C C . ASP A 1 209 ? 1.869 6.484 -3.740 1.00 96.06 209 ASP A C 1
ATOM 1592 O O . ASP A 1 209 ? 1.293 7.337 -4.403 1.00 96.06 209 ASP A O 1
ATOM 1596 N N . THR A 1 210 ? 1.972 5.216 -4.147 1.00 92.38 210 THR A N 1
ATOM 1597 C CA . THR A 1 210 ? 1.494 4.729 -5.453 1.00 92.38 210 THR A CA 1
ATOM 1598 C C . THR A 1 210 ? -0.024 4.549 -5.523 1.00 92.38 210 THR A C 1
ATOM 1600 O O . THR A 1 210 ? -0.582 4.426 -6.610 1.00 92.38 210 THR A O 1
ATOM 1603 N N . HIS A 1 211 ? -0.704 4.526 -4.374 1.00 92.00 211 HIS A N 1
ATOM 1604 C CA . HIS A 1 211 ? -2.164 4.459 -4.297 1.00 92.00 211 HIS A CA 1
ATOM 1605 C C . HIS A 1 211 ? -2.820 5.844 -4.298 1.00 92.00 211 HIS A C 1
ATOM 1607 O O . HIS A 1 211 ? -4.022 5.958 -4.558 1.00 92.00 211 HIS A O 1
ATOM 1613 N N . LEU A 1 212 ? -2.051 6.894 -3.999 1.00 93.81 212 LEU A N 1
ATOM 1614 C CA . LEU A 1 212 ? -2.563 8.243 -3.815 1.00 93.81 212 LEU A CA 1
ATOM 1615 C C . LEU A 1 212 ? -3.048 8.840 -5.144 1.00 93.81 212 LEU A C 1
ATOM 1617 O O . LEU A 1 212 ? -2.304 8.920 -6.111 1.00 93.81 212 LEU A O 1
ATOM 1621 N N . GLY A 1 213 ? -4.309 9.266 -5.187 1.00 91.38 213 GLY A N 1
ATOM 1622 C CA . GLY A 1 213 ? -4.978 9.752 -6.399 1.00 91.38 213 GLY A CA 1
ATOM 1623 C C . GLY A 1 213 ? -5.528 8.648 -7.307 1.00 91.38 213 GLY A C 1
ATOM 1624 O O . GLY A 1 213 ? -6.352 8.938 -8.174 1.00 91.38 213 GLY A O 1
ATOM 1625 N N . ALA A 1 214 ? -5.134 7.393 -7.078 1.00 89.25 214 ALA A N 1
ATOM 1626 C CA . ALA A 1 214 ? -5.664 6.217 -7.755 1.00 89.25 214 ALA A CA 1
ATOM 1627 C C . ALA A 1 214 ? -6.731 5.530 -6.888 1.00 89.25 214 ALA A C 1
ATOM 1629 O O . ALA A 1 214 ? -7.905 5.889 -6.943 1.00 89.25 214 ALA A O 1
ATOM 1630 N N . SER A 1 215 ? -6.331 4.552 -6.071 1.00 88.69 215 SER A N 1
ATOM 1631 C CA . SER A 1 215 ? -7.230 3.791 -5.194 1.00 88.69 215 SER A CA 1
ATOM 1632 C C . SER A 1 215 ? -7.462 4.448 -3.828 1.00 88.69 215 SER A C 1
ATOM 1634 O O . SER A 1 215 ? -8.273 3.954 -3.048 1.00 88.69 215 SER A O 1
ATOM 1636 N N . ASN A 1 216 ? -6.766 5.549 -3.527 1.00 92.44 216 ASN A N 1
ATOM 1637 C CA . ASN A 1 216 ? -6.980 6.368 -2.340 1.00 92.44 216 ASN A CA 1
ATOM 1638 C C . ASN A 1 216 ? -7.012 7.857 -2.716 1.00 92.44 216 ASN A C 1
ATOM 1640 O O . ASN A 1 216 ? -5.997 8.443 -3.088 1.00 92.44 216 ASN A O 1
ATOM 1644 N N . GLN A 1 217 ? -8.175 8.487 -2.564 1.00 93.06 217 GLN A N 1
ATOM 1645 C CA . GLN A 1 217 ? -8.393 9.912 -2.853 1.00 93.06 217 GLN A CA 1
ATOM 1646 C C . GLN A 1 217 ? -8.576 10.752 -1.571 1.00 93.06 217 GLN A C 1
ATOM 1648 O O . GLN A 1 217 ? -8.943 11.930 -1.625 1.00 93.06 217 GLN A O 1
ATOM 1653 N N . TYR A 1 218 ? -8.294 10.166 -0.403 1.00 95.62 218 TYR A N 1
ATOM 1654 C CA . TYR A 1 218 ? -8.337 10.822 0.903 1.00 95.62 218 TYR A CA 1
ATOM 1655 C C . TYR A 1 218 ? -6.937 11.300 1.295 1.00 95.62 218 TYR A C 1
ATOM 1657 O O . TYR A 1 218 ? -6.176 10.605 1.974 1.00 95.62 218 TYR A O 1
ATOM 1665 N N . PHE A 1 219 ? -6.578 12.511 0.860 1.00 96.62 219 PHE A N 1
ATOM 1666 C CA . PHE A 1 219 ? -5.260 13.079 1.167 1.00 96.62 219 PHE A CA 1
ATOM 1667 C C . PHE A 1 219 ? -5.012 13.236 2.679 1.00 96.62 219 PHE A C 1
ATOM 1669 O O . PHE A 1 219 ? -3.886 13.082 3.150 1.00 96.62 219 PHE A O 1
ATOM 1676 N N . ASP A 1 220 ? -6.049 13.518 3.465 1.00 96.50 220 ASP A N 1
ATOM 1677 C CA . ASP A 1 220 ? -5.946 13.613 4.921 1.00 96.50 220 ASP A CA 1
ATOM 1678 C C . ASP A 1 220 ? -5.633 12.252 5.566 1.00 96.50 220 ASP A C 1
ATOM 1680 O O . ASP A 1 220 ? -4.717 12.172 6.377 1.00 96.50 220 ASP A O 1
ATOM 1684 N N . TRP A 1 221 ? -6.285 11.163 5.144 1.00 97.56 221 TRP A N 1
ATOM 1685 C CA . TRP A 1 221 ? -5.901 9.804 5.551 1.00 97.56 221 TRP A CA 1
ATOM 1686 C C . TRP A 1 221 ? -4.442 9.512 5.200 1.00 97.56 221 TRP A C 1
ATOM 1688 O O . TRP A 1 221 ? -3.669 9.090 6.060 1.00 97.56 221 TRP A O 1
ATOM 1698 N N . TYR A 1 222 ? -4.056 9.768 3.949 1.00 98.00 222 TYR A N 1
ATOM 1699 C CA . TYR A 1 222 ? -2.698 9.540 3.467 1.00 98.00 222 TYR A CA 1
ATOM 1700 C C . TYR A 1 222 ? -1.658 10.300 4.306 1.00 98.00 222 TYR A C 1
ATOM 1702 O O . TYR A 1 222 ? -0.719 9.699 4.831 1.00 98.00 222 TYR A O 1
ATOM 1710 N N . SER A 1 223 ? -1.846 11.608 4.481 1.00 97.56 223 SER A N 1
ATOM 1711 C CA . SER A 1 223 ? -0.903 12.472 5.196 1.00 97.56 223 SER A CA 1
ATOM 1712 C C . SER A 1 223 ? -0.828 12.138 6.686 1.00 97.56 223 SER A C 1
ATOM 1714 O O . SER A 1 223 ? 0.272 12.057 7.241 1.00 97.56 223 SER A O 1
ATOM 1716 N N . MET A 1 224 ? -1.968 11.866 7.332 1.00 97.75 224 MET A N 1
ATOM 1717 C CA . MET A 1 224 ? -1.991 11.428 8.726 1.00 97.75 224 MET A CA 1
ATOM 1718 C C . MET A 1 224 ? -1.295 10.069 8.888 1.00 97.75 224 MET A C 1
ATOM 1720 O O . MET A 1 224 ? -0.483 9.917 9.801 1.00 97.75 224 MET A O 1
ATOM 1724 N N . TYR A 1 225 ? -1.541 9.112 7.984 1.00 98.06 225 TYR A N 1
ATOM 1725 C CA . TYR A 1 225 ? -0.879 7.805 7.988 1.00 98.06 225 TYR A CA 1
ATOM 1726 C C . TYR A 1 225 ? 0.639 7.943 7.863 1.00 98.06 225 TYR A C 1
ATOM 1728 O O . TYR A 1 225 ? 1.358 7.467 8.738 1.00 98.06 225 TYR A O 1
ATOM 1736 N N . LYS A 1 226 ? 1.130 8.643 6.828 1.00 97.81 226 LYS A N 1
ATOM 1737 C CA . LYS A 1 226 ? 2.571 8.865 6.598 1.00 97.81 226 LYS A CA 1
ATOM 1738 C C . LYS A 1 226 ? 3.233 9.542 7.795 1.00 97.81 226 LYS A C 1
ATOM 1740 O O . LYS A 1 226 ? 4.320 9.145 8.204 1.00 97.81 226 LYS A O 1
ATOM 1745 N N . SER A 1 227 ? 2.571 10.535 8.392 1.00 97.44 227 SER A N 1
ATOM 1746 C CA . SER A 1 227 ? 3.073 11.210 9.591 1.00 97.44 227 SER A CA 1
ATOM 1747 C C . SER A 1 227 ? 3.182 10.252 10.783 1.00 97.44 227 SER A C 1
ATOM 1749 O O . SER A 1 227 ? 4.220 10.203 11.444 1.00 97.44 227 SER A O 1
ATOM 1751 N N . ALA A 1 228 ? 2.143 9.449 11.028 1.00 97.69 228 ALA A N 1
ATOM 1752 C CA . ALA A 1 228 ? 2.071 8.556 12.179 1.00 97.69 228 ALA A CA 1
ATOM 1753 C C . ALA A 1 228 ? 2.980 7.319 12.061 1.00 97.69 228 ALA A C 1
ATOM 1755 O O . ALA A 1 228 ? 3.406 6.776 13.083 1.00 97.69 228 ALA A O 1
ATOM 1756 N N . THR A 1 229 ? 3.300 6.883 10.840 1.00 97.25 229 THR A N 1
ATOM 1757 C CA . THR A 1 229 ? 4.162 5.720 10.578 1.00 97.25 229 THR A CA 1
ATOM 1758 C C . THR A 1 229 ? 5.610 6.078 10.263 1.00 97.25 229 THR A C 1
ATOM 1760 O O . THR A 1 229 ? 6.451 5.182 10.226 1.00 97.25 229 THR A O 1
ATOM 1763 N N . LYS A 1 230 ? 5.950 7.366 10.104 1.00 95.94 230 LYS A N 1
ATOM 1764 C CA . LYS A 1 230 ? 7.310 7.815 9.757 1.00 95.94 230 LYS A CA 1
ATOM 1765 C C . LYS A 1 230 ? 8.395 7.227 10.665 1.00 95.94 230 LYS A C 1
ATO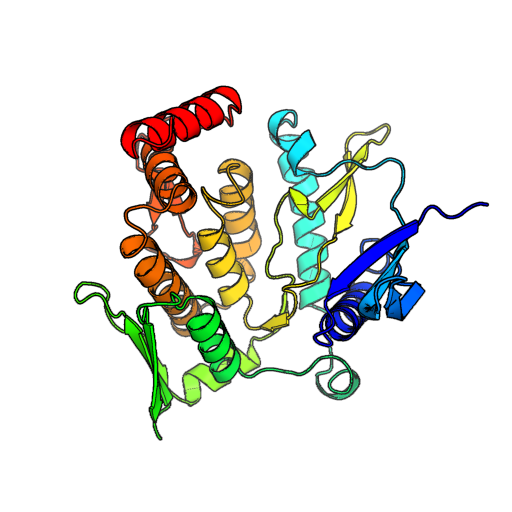M 1767 O O . LYS A 1 230 ? 9.460 6.862 10.181 1.00 95.94 230 LYS A O 1
ATOM 1772 N N . SER A 1 231 ? 8.126 7.125 11.966 1.00 94.75 231 SER A N 1
ATOM 1773 C CA . SER A 1 231 ? 9.071 6.596 12.961 1.00 94.75 231 SER A CA 1
ATOM 1774 C C . SER A 1 231 ? 9.249 5.075 12.925 1.00 94.75 231 SER A C 1
ATOM 1776 O O . SER A 1 231 ? 10.143 4.562 13.589 1.00 94.75 231 SER A O 1
ATOM 1778 N N . LEU A 1 232 ? 8.412 4.353 12.173 1.00 95.06 232 LEU A N 1
ATOM 1779 C CA . LEU A 1 232 ? 8.538 2.908 11.958 1.00 95.06 232 LEU A CA 1
ATOM 1780 C C . LEU A 1 232 ? 9.518 2.578 10.823 1.00 95.06 232 LEU A C 1
ATOM 1782 O O . LEU A 1 232 ? 9.905 1.427 10.650 1.00 95.06 232 LEU A O 1
ATOM 1786 N N . ILE A 1 233 ? 9.912 3.578 10.034 1.00 94.75 233 ILE A N 1
ATOM 1787 C CA . ILE A 1 233 ? 10.910 3.426 8.980 1.00 94.75 233 ILE A CA 1
ATOM 1788 C C . ILE A 1 233 ? 12.286 3.589 9.631 1.00 94.75 233 ILE A C 1
ATOM 1790 O O . ILE A 1 233 ? 12.534 4.645 10.220 1.00 94.75 233 ILE A O 1
ATOM 1794 N N . PRO A 1 234 ? 13.194 2.602 9.517 1.00 89.81 234 PRO A N 1
ATOM 1795 C CA . PRO A 1 234 ? 14.547 2.741 10.038 1.00 89.81 234 PRO A CA 1
ATOM 1796 C C . PRO A 1 234 ? 15.224 4.005 9.502 1.00 89.81 234 PRO A C 1
ATOM 1798 O O . PRO A 1 234 ? 15.158 4.303 8.304 1.00 89.81 234 PRO A O 1
ATOM 1801 N N . ASP A 1 235 ? 15.891 4.747 10.385 1.00 85.56 235 ASP A N 1
ATOM 1802 C CA . ASP A 1 235 ? 16.719 5.870 9.965 1.00 85.56 235 ASP A CA 1
ATOM 1803 C C . ASP A 1 235 ? 17.890 5.354 9.125 1.00 85.56 235 ASP A C 1
ATOM 1805 O O . ASP A 1 235 ? 18.622 4.452 9.529 1.00 85.56 235 ASP A O 1
ATOM 1809 N N . GLY A 1 236 ? 18.080 5.933 7.942 1.00 86.44 236 GLY A N 1
ATOM 1810 C CA . GLY A 1 236 ? 19.197 5.575 7.081 1.00 86.44 236 GLY A CA 1
ATOM 1811 C C . GLY A 1 236 ? 18.932 5.835 5.608 1.00 86.44 236 GLY A C 1
ATOM 1812 O O . GLY A 1 236 ? 17.797 5.879 5.132 1.00 86.44 236 GLY A O 1
ATOM 1813 N N . HIS A 1 237 ? 20.019 5.974 4.852 1.00 91.94 237 HIS A N 1
ATOM 1814 C CA . HIS A 1 237 ? 19.943 6.212 3.413 1.00 91.94 237 HIS A CA 1
ATOM 1815 C C . HIS A 1 237 ? 19.393 5.008 2.636 1.00 91.94 237 HIS A C 1
ATOM 1817 O O . HIS A 1 237 ? 18.876 5.192 1.537 1.00 91.94 237 HIS A O 1
ATOM 1823 N N . VAL A 1 238 ? 19.483 3.788 3.179 1.00 96.44 238 VAL A N 1
ATOM 1824 C CA . VAL A 1 238 ? 19.075 2.567 2.470 1.00 96.44 238 VAL A CA 1
ATOM 1825 C C . VAL A 1 238 ? 17.550 2.447 2.367 1.00 96.44 238 VAL A C 1
ATOM 1827 O O . VAL A 1 238 ? 17.043 2.166 1.282 1.00 96.44 238 VAL A O 1
ATOM 1830 N N . ALA A 1 239 ? 16.809 2.760 3.435 1.00 96.56 239 ALA A N 1
ATOM 1831 C CA . ALA A 1 239 ? 15.343 2.814 3.413 1.00 96.56 239 ALA A CA 1
ATOM 1832 C C . ALA A 1 239 ? 14.825 3.871 2.420 1.00 96.56 239 ALA A C 1
ATOM 1834 O O . ALA A 1 239 ? 13.989 3.575 1.569 1.00 96.56 239 ALA A O 1
ATOM 1835 N N . THR A 1 240 ? 15.389 5.081 2.460 1.00 96.69 240 THR A N 1
ATOM 1836 C CA . THR A 1 240 ? 15.104 6.148 1.486 1.00 96.69 240 THR A CA 1
ATOM 1837 C C . THR A 1 240 ? 15.390 5.702 0.052 1.00 96.69 240 THR A C 1
ATOM 1839 O O . THR A 1 240 ? 14.603 5.969 -0.853 1.00 96.69 240 THR A O 1
ATOM 1842 N N . LYS A 1 241 ? 16.480 4.961 -0.169 1.00 97.81 241 LYS A N 1
ATOM 1843 C CA . LYS A 1 241 ? 16.823 4.423 -1.488 1.00 97.81 241 LYS A CA 1
ATOM 1844 C C . LYS A 1 241 ? 15.799 3.403 -1.990 1.00 97.81 241 LYS A C 1
ATOM 1846 O O . LYS A 1 241 ? 15.478 3.424 -3.176 1.00 97.81 241 LYS A O 1
ATOM 1851 N N . LEU A 1 242 ? 15.266 2.556 -1.105 1.00 98.25 242 LEU A N 1
ATOM 1852 C CA . LEU A 1 242 ? 14.175 1.633 -1.433 1.00 98.25 242 LEU A CA 1
ATOM 1853 C C . LEU A 1 242 ? 12.905 2.386 -1.852 1.00 98.25 242 LEU A C 1
ATOM 1855 O O . LEU A 1 242 ? 12.314 2.043 -2.874 1.00 98.25 242 LEU A O 1
ATOM 1859 N N . ILE A 1 243 ? 12.541 3.453 -1.134 1.00 97.81 243 ILE A N 1
ATOM 1860 C CA . ILE A 1 243 ? 11.406 4.317 -1.502 1.00 97.81 243 ILE A CA 1
ATOM 1861 C C . ILE A 1 243 ? 11.614 4.908 -2.906 1.00 97.81 243 ILE A C 1
ATOM 1863 O O . ILE A 1 243 ? 10.741 4.782 -3.765 1.00 97.81 243 ILE A O 1
ATOM 1867 N N . CYS A 1 244 ? 12.802 5.455 -3.186 1.00 97.56 244 CYS A N 1
ATOM 1868 C CA . CYS A 1 244 ? 13.133 5.987 -4.511 1.00 97.56 244 CYS A CA 1
ATOM 1869 C C . CYS A 1 244 ? 13.050 4.927 -5.623 1.00 97.56 244 CYS A C 1
ATOM 1871 O O . CYS A 1 244 ? 12.615 5.239 -6.730 1.00 97.56 244 CYS A O 1
ATOM 1873 N N . ALA A 1 245 ? 13.457 3.680 -5.355 1.00 98.31 245 ALA A N 1
ATOM 1874 C CA . ALA A 1 245 ? 13.360 2.590 -6.326 1.00 98.31 245 ALA A CA 1
ATOM 1875 C C . ALA A 1 245 ? 11.901 2.258 -6.674 1.00 98.31 245 ALA A C 1
ATOM 1877 O O . ALA A 1 245 ? 11.566 2.123 -7.851 1.00 98.31 245 ALA A O 1
ATOM 1878 N N . VAL A 1 246 ? 11.020 2.190 -5.671 1.00 98.25 246 VAL A N 1
ATOM 1879 C CA . VAL A 1 246 ? 9.577 1.981 -5.881 1.00 98.25 246 VAL A CA 1
ATOM 1880 C C . VAL A 1 246 ? 8.980 3.129 -6.699 1.00 98.25 246 VAL A C 1
ATOM 1882 O O . VAL A 1 246 ? 8.311 2.881 -7.705 1.00 98.25 246 VAL A O 1
ATOM 1885 N N . HIS A 1 247 ? 9.282 4.385 -6.344 1.00 96.94 247 HIS A N 1
ATOM 1886 C CA . HIS A 1 247 ? 8.823 5.554 -7.104 1.00 96.94 247 HIS A CA 1
ATOM 1887 C C . HIS A 1 247 ? 9.321 5.550 -8.548 1.00 96.94 247 HIS A C 1
ATOM 1889 O O . HIS A 1 247 ? 8.549 5.890 -9.442 1.00 96.94 247 HIS A O 1
ATOM 1895 N N . LEU A 1 248 ? 10.572 5.149 -8.799 1.00 97.56 248 LEU A N 1
ATOM 1896 C CA . LEU A 1 248 ? 11.125 5.009 -10.149 1.00 97.56 248 LEU A CA 1
ATOM 1897 C C . LEU A 1 248 ? 10.298 4.027 -10.982 1.00 97.56 248 LEU A C 1
ATOM 1899 O O . LEU A 1 248 ? 9.897 4.365 -12.098 1.00 97.56 248 LEU A O 1
ATOM 1903 N N . ILE A 1 249 ? 10.035 2.833 -10.442 1.00 98.00 249 ILE A N 1
ATOM 1904 C CA . ILE A 1 249 ? 9.307 1.761 -11.138 1.00 98.00 249 ILE A CA 1
ATOM 1905 C C . ILE A 1 249 ? 7.897 2.233 -11.507 1.00 98.00 249 ILE A C 1
ATOM 1907 O O . ILE A 1 249 ? 7.487 2.143 -12.669 1.00 98.00 249 ILE A O 1
ATOM 1911 N N . VAL A 1 250 ? 7.180 2.809 -10.540 1.00 95.31 250 VAL A N 1
ATOM 1912 C CA . VAL A 1 250 ? 5.805 3.285 -10.741 1.00 95.31 250 VAL A CA 1
ATOM 1913 C C . VAL A 1 250 ? 5.758 4.486 -11.682 1.00 95.31 250 VAL A C 1
ATOM 1915 O O . VAL A 1 250 ? 5.000 4.469 -12.656 1.00 95.31 250 VAL A O 1
ATOM 1918 N N . SER A 1 251 ? 6.620 5.484 -11.469 1.00 93.88 251 SER A N 1
ATOM 1919 C CA . SER A 1 251 ? 6.687 6.687 -12.309 1.00 93.88 251 SER A CA 1
ATOM 1920 C C . SER A 1 251 ? 7.010 6.349 -13.759 1.00 93.88 251 SER A C 1
ATOM 1922 O O . SER A 1 251 ? 6.442 6.951 -14.674 1.00 93.88 251 SER A O 1
ATOM 1924 N N . SER A 1 252 ? 7.905 5.382 -13.991 1.00 95.81 252 SER A N 1
ATOM 1925 C CA . SER A 1 252 ? 8.248 4.969 -15.349 1.00 95.81 252 SER A CA 1
ATOM 1926 C C . SER A 1 252 ? 7.047 4.374 -16.085 1.00 95.81 252 SER A C 1
ATOM 1928 O O . SER A 1 252 ? 6.803 4.704 -17.248 1.00 95.81 252 SER A O 1
ATOM 1930 N N . ARG A 1 253 ? 6.248 3.544 -15.403 1.00 95.06 253 ARG A N 1
ATOM 1931 C CA . ARG A 1 253 ? 5.008 2.994 -15.963 1.00 95.06 253 ARG A CA 1
ATOM 1932 C C . ARG A 1 253 ? 3.966 4.085 -16.200 1.00 95.06 253 ARG A C 1
ATOM 1934 O O . ARG A 1 253 ? 3.424 4.172 -17.300 1.00 95.06 253 ARG A O 1
ATOM 1941 N N . GLN A 1 254 ? 3.681 4.910 -15.193 1.00 91.94 254 GLN A N 1
ATOM 1942 C CA . GLN A 1 254 ? 2.631 5.933 -15.260 1.00 91.94 254 GLN A CA 1
ATOM 1943 C C . GLN A 1 254 ? 2.874 6.937 -16.389 1.00 91.94 254 GLN A C 1
ATOM 1945 O O . GLN A 1 254 ? 1.972 7.204 -17.179 1.00 91.94 254 GLN A O 1
ATOM 1950 N N . ARG A 1 255 ? 4.111 7.419 -16.554 1.00 92.12 255 ARG A N 1
ATOM 1951 C CA . ARG A 1 255 ? 4.463 8.374 -17.620 1.00 92.12 255 ARG A CA 1
ATOM 1952 C C . ARG A 1 255 ? 4.356 7.793 -19.034 1.00 92.12 255 ARG A C 1
ATOM 1954 O O . ARG A 1 255 ? 4.279 8.551 -19.996 1.00 92.12 255 ARG A O 1
ATOM 1961 N N . GLN A 1 256 ? 4.325 6.469 -19.176 1.00 93.38 256 GLN A N 1
ATOM 1962 C CA . GLN A 1 256 ? 4.109 5.792 -20.460 1.00 93.38 256 GLN A CA 1
ATOM 1963 C C . GLN A 1 256 ? 2.626 5.493 -20.743 1.00 93.38 256 GLN A C 1
ATOM 1965 O O . GLN A 1 256 ? 2.260 5.156 -21.870 1.00 93.38 256 GLN A O 1
ATOM 1970 N N . LEU A 1 257 ? 1.740 5.655 -19.756 1.00 91.56 257 LEU A N 1
ATOM 1971 C CA . LEU A 1 257 ? 0.304 5.386 -19.856 1.00 91.56 257 LEU A CA 1
ATOM 1972 C C . LEU A 1 257 ? -0.508 6.594 -20.367 1.00 91.56 257 LEU A C 1
ATOM 1974 O O . LEU A 1 257 ? -1.597 6.874 -19.877 1.00 91.56 257 LEU A O 1
ATOM 1978 N N . LEU A 1 258 ? -0.034 7.264 -21.424 1.00 87.06 258 LEU A N 1
ATOM 1979 C CA . LEU A 1 258 ? -0.581 8.539 -21.934 1.00 87.06 258 LEU A CA 1
ATOM 1980 C C . LEU A 1 258 ? -2.077 8.535 -22.317 1.00 87.06 258 LEU A C 1
ATOM 1982 O O . LEU A 1 258 ? -2.677 9.594 -22.453 1.00 87.06 258 LEU A O 1
ATOM 1986 N N . LYS A 1 259 ? -2.681 7.363 -22.555 1.00 88.25 259 LYS A N 1
ATOM 1987 C CA . LYS A 1 259 ? -4.107 7.206 -22.924 1.00 88.25 259 LYS A CA 1
ATOM 1988 C C . LYS A 1 259 ? -4.892 6.329 -21.946 1.00 88.25 259 LYS A C 1
ATOM 1990 O O . LYS A 1 259 ? -5.958 5.798 -22.282 1.00 88.25 259 LYS A O 1
ATOM 1995 N N . ASN A 1 260 ? -4.338 6.100 -20.759 1.00 93.38 260 ASN A N 1
ATOM 1996 C CA . ASN A 1 260 ? -5.010 5.363 -19.701 1.00 93.38 260 ASN A CA 1
ATOM 1997 C C . ASN A 1 260 ? -5.828 6.333 -18.847 1.00 93.38 260 ASN A C 1
ATOM 1999 O O . ASN A 1 260 ? -5.282 7.286 -18.305 1.00 93.38 260 ASN A O 1
ATOM 2003 N N . VAL A 1 261 ? -7.137 6.088 -18.757 1.00 92.75 261 VAL A N 1
ATOM 2004 C CA . VAL A 1 261 ? -8.073 6.971 -18.044 1.00 92.75 261 VAL A CA 1
ATOM 2005 C C . VAL A 1 261 ? -7.684 7.093 -16.573 1.00 92.75 261 VAL A C 1
ATOM 2007 O O . VAL A 1 261 ? -7.555 8.202 -16.078 1.00 92.75 261 VAL A O 1
ATOM 2010 N N . SER A 1 262 ? -7.411 5.975 -15.898 1.00 91.75 262 SER A N 1
ATOM 2011 C CA . SER A 1 262 ? -7.057 5.971 -14.475 1.00 91.75 262 SER A CA 1
ATOM 2012 C C . SER A 1 262 ? -5.753 6.719 -14.190 1.00 91.75 262 SER A C 1
ATOM 2014 O O . SER A 1 262 ? -5.715 7.521 -13.268 1.00 91.75 262 SER A O 1
ATOM 2016 N N . ALA A 1 263 ? -4.712 6.515 -15.005 1.00 92.56 263 ALA A N 1
ATOM 2017 C CA . ALA A 1 263 ? -3.437 7.219 -14.838 1.00 92.56 263 ALA A CA 1
ATOM 2018 C C . ALA A 1 263 ? -3.577 8.737 -15.059 1.00 92.56 263 ALA A C 1
ATOM 2020 O O . ALA A 1 263 ? -2.928 9.530 -14.383 1.00 92.56 263 ALA A O 1
ATOM 2021 N N . GLU A 1 264 ? -4.433 9.151 -15.996 1.00 94.62 264 GLU A N 1
ATOM 2022 C CA . GLU A 1 264 ? -4.690 10.569 -16.254 1.00 94.62 264 GLU A CA 1
ATOM 2023 C C . GLU A 1 264 ? -5.559 11.213 -15.161 1.00 94.62 264 GLU A C 1
ATOM 2025 O O . GLU A 1 264 ? -5.303 12.355 -14.782 1.00 94.62 264 GLU A O 1
ATOM 2030 N N . ILE A 1 265 ? -6.541 10.485 -14.613 1.00 94.31 265 ILE A N 1
ATOM 2031 C CA . ILE A 1 265 ? -7.311 10.922 -13.437 1.00 94.31 265 ILE A CA 1
ATOM 2032 C C . ILE A 1 265 ? -6.374 11.126 -12.249 1.00 94.31 265 ILE A C 1
ATOM 2034 O O . ILE A 1 265 ? -6.410 12.189 -11.638 1.00 94.31 265 ILE A O 1
ATOM 2038 N N . GLU A 1 266 ? -5.507 10.154 -11.959 1.00 94.19 266 GLU A N 1
ATOM 2039 C CA . GLU A 1 266 ? -4.530 10.237 -10.870 1.00 94.19 266 GLU A CA 1
ATOM 2040 C C . GLU A 1 266 ? -3.636 11.478 -11.021 1.00 94.19 266 GLU A C 1
ATOM 2042 O O . GLU A 1 266 ? -3.528 12.285 -10.097 1.00 94.19 266 GLU A O 1
ATOM 2047 N N . ARG A 1 267 ? -3.066 11.694 -12.217 1.00 94.00 267 ARG A N 1
ATOM 2048 C CA . ARG A 1 267 ? -2.226 12.865 -12.511 1.00 94.00 267 ARG A CA 1
ATOM 2049 C C . ARG A 1 267 ? -2.967 14.179 -12.258 1.00 94.00 267 ARG A C 1
ATOM 2051 O O . ARG A 1 267 ? -2.443 15.062 -11.580 1.00 94.00 267 ARG A O 1
ATOM 2058 N N . ARG A 1 268 ? -4.179 14.322 -12.799 1.00 95.25 268 ARG A N 1
ATOM 2059 C CA . ARG A 1 268 ? -4.975 15.547 -12.631 1.00 95.25 268 ARG A CA 1
ATOM 2060 C C . ARG A 1 268 ? -5.451 15.736 -11.200 1.00 95.25 268 ARG A C 1
ATOM 2062 O O . ARG A 1 268 ? -5.541 16.871 -10.751 1.00 95.25 268 ARG A O 1
ATOM 2069 N N . TRP A 1 269 ? -5.731 14.655 -10.480 1.00 95.81 269 TRP A N 1
ATOM 2070 C CA . TRP A 1 269 ? -6.079 14.718 -9.069 1.00 95.81 269 TRP A CA 1
ATOM 2071 C C . TRP A 1 269 ? -4.902 15.249 -8.243 1.00 95.81 269 TRP A C 1
ATOM 2073 O O . TRP A 1 269 ? -5.079 16.183 -7.468 1.00 95.81 269 TRP A O 1
ATOM 2083 N N . VAL A 1 270 ? -3.683 14.747 -8.471 1.00 94.88 270 VAL A N 1
ATOM 2084 C CA . VAL A 1 270 ? -2.457 15.251 -7.820 1.00 94.88 270 VAL A CA 1
ATOM 2085 C C . VAL A 1 270 ? -2.258 16.748 -8.084 1.00 94.88 270 VAL A C 1
ATOM 2087 O O . VAL A 1 270 ? -1.901 17.495 -7.172 1.00 94.88 270 VAL A O 1
ATOM 2090 N N . GLU A 1 271 ? -2.523 17.201 -9.312 1.00 94.81 271 GLU A N 1
ATOM 2091 C CA . GLU A 1 271 ? -2.460 18.620 -9.689 1.00 94.81 271 GLU A CA 1
ATOM 2092 C C . GLU A 1 271 ? -3.549 19.457 -9.015 1.00 94.81 271 GLU A C 1
ATOM 2094 O O . GLU A 1 271 ? -3.250 20.521 -8.479 1.00 94.81 271 GLU A O 1
ATOM 2099 N N . MET A 1 272 ? -4.787 18.964 -8.999 1.00 94.06 272 MET A N 1
ATOM 2100 C CA . MET A 1 272 ? -5.941 19.617 -8.378 1.00 94.06 272 MET A CA 1
ATOM 2101 C C . MET A 1 272 ? -5.764 19.793 -6.866 1.00 94.06 272 MET A C 1
ATOM 2103 O O . MET A 1 272 ? -6.129 20.832 -6.323 1.00 94.06 272 MET A O 1
ATOM 2107 N N . VAL A 1 273 ? -5.182 18.800 -6.189 1.00 95.44 273 VAL A N 1
ATOM 2108 C CA . VAL A 1 273 ? -4.885 18.845 -4.745 1.00 95.44 273 VAL A CA 1
ATOM 2109 C C . VAL A 1 273 ? -3.581 19.610 -4.446 1.00 95.44 273 VAL A C 1
ATOM 2111 O O . VAL A 1 273 ? -3.256 19.853 -3.283 1.00 95.44 273 VAL A O 1
ATOM 2114 N N . GLU A 1 274 ? -2.859 20.035 -5.488 1.00 96.94 274 GLU A N 1
ATOM 2115 C CA . GLU A 1 274 ? -1.606 20.792 -5.417 1.00 96.94 274 GLU A CA 1
ATOM 2116 C C . GLU A 1 274 ? -0.510 20.057 -4.631 1.00 96.94 274 GLU A C 1
ATOM 2118 O O . GLU A 1 274 ? 0.155 20.629 -3.763 1.00 96.94 274 GLU A O 1
ATOM 2123 N N . LEU A 1 275 ? -0.321 18.770 -4.928 1.00 96.81 275 LEU A N 1
ATOM 2124 C CA . LEU A 1 275 ? 0.662 17.937 -4.240 1.00 96.81 275 LEU A CA 1
ATOM 2125 C C . LEU A 1 275 ? 2.033 17.939 -4.928 1.00 96.81 275 LEU A C 1
ATOM 2127 O O . LEU A 1 275 ? 2.150 18.075 -6.148 1.00 96.81 275 LEU A O 1
ATOM 2131 N N . GLU A 1 276 ? 3.079 17.737 -4.134 1.00 96.19 276 GLU A N 1
ATOM 2132 C CA . GLU A 1 276 ? 4.452 17.518 -4.582 1.00 96.19 276 GLU A CA 1
ATOM 2133 C C . GLU A 1 276 ? 5.189 16.533 -3.669 1.00 96.19 276 GLU A C 1
ATOM 2135 O O . GLU A 1 276 ? 4.825 16.352 -2.509 1.00 96.19 276 GLU A O 1
ATOM 2140 N N . MET A 1 277 ? 6.229 15.878 -4.188 1.00 95.69 277 MET A N 1
ATOM 2141 C CA . MET A 1 277 ? 7.062 14.988 -3.378 1.00 95.69 277 MET A CA 1
ATOM 2142 C C . MET A 1 277 ? 7.947 15.820 -2.446 1.00 95.69 277 MET A C 1
ATOM 2144 O O . MET A 1 277 ? 8.702 16.671 -2.913 1.00 95.69 277 MET A O 1
ATOM 2148 N N . HIS A 1 278 ? 7.880 15.557 -1.144 1.00 96.81 278 HIS A N 1
ATOM 2149 C CA . HIS A 1 278 ? 8.716 16.223 -0.149 1.00 96.81 278 HIS A CA 1
ATOM 2150 C C . HIS A 1 278 ? 10.197 15.817 -0.293 1.00 96.81 278 HIS A C 1
ATOM 2152 O O . HIS A 1 278 ? 10.500 14.684 -0.670 1.00 96.81 278 HIS A O 1
ATOM 2158 N N . GLU A 1 279 ? 11.132 16.709 0.067 1.00 94.12 279 GLU A N 1
ATOM 2159 C CA . GLU A 1 279 ? 12.583 16.437 -0.008 1.00 94.12 279 GLU A CA 1
ATOM 2160 C C . GLU A 1 279 ? 12.990 15.188 0.796 1.00 94.12 279 GLU A C 1
ATOM 2162 O O . GLU A 1 279 ? 13.733 14.327 0.324 1.00 94.12 279 GLU A O 1
ATOM 2167 N N . ASP A 1 280 ? 12.460 15.059 2.015 1.00 94.69 280 ASP A N 1
ATOM 2168 C CA . ASP A 1 280 ? 12.461 13.793 2.756 1.00 94.69 280 ASP A CA 1
ATOM 2169 C C . ASP A 1 280 ? 11.377 12.865 2.195 1.00 94.69 280 ASP A C 1
ATOM 2171 O O . ASP A 1 280 ? 10.219 12.947 2.610 1.00 94.69 280 ASP A O 1
ATOM 2175 N N . VAL A 1 281 ? 11.762 11.955 1.297 1.00 95.00 281 VAL A N 1
ATOM 2176 C CA . VAL A 1 281 ? 10.843 11.007 0.635 1.00 95.00 281 VAL A CA 1
ATOM 2177 C C . VAL A 1 281 ? 10.060 10.116 1.608 1.00 95.00 281 VAL A C 1
ATOM 2179 O O . VAL A 1 281 ? 9.029 9.556 1.244 1.00 95.00 281 VAL A O 1
ATOM 2182 N N . ARG A 1 282 ? 10.494 9.995 2.872 1.00 95.12 282 ARG A N 1
ATOM 2183 C CA . ARG A 1 282 ? 9.736 9.274 3.911 1.00 95.12 282 ARG A CA 1
ATOM 2184 C C . ARG A 1 282 ? 8.436 9.989 4.272 1.00 95.12 282 ARG A C 1
ATOM 2186 O O . ARG A 1 282 ? 7.483 9.334 4.680 1.00 95.12 282 ARG A O 1
ATOM 2193 N N . ALA A 1 283 ? 8.387 11.313 4.117 1.00 95.50 283 ALA A N 1
ATOM 2194 C CA . ALA A 1 283 ? 7.152 12.080 4.257 1.00 95.50 283 ALA A CA 1
ATOM 2195 C C . ALA A 1 283 ? 6.197 11.849 3.072 1.00 95.50 283 ALA A C 1
ATOM 2197 O O . ALA A 1 283 ? 4.986 11.944 3.252 1.00 95.50 283 ALA A O 1
ATOM 2198 N N . GLY A 1 284 ? 6.726 11.464 1.905 1.00 96.44 284 GLY A N 1
ATOM 2199 C CA . GLY A 1 284 ? 5.953 11.225 0.690 1.00 96.44 284 GLY A CA 1
ATOM 2200 C C . GLY A 1 284 ? 5.435 12.519 0.056 1.00 96.44 284 GLY A C 1
ATOM 2201 O O . GLY A 1 284 ? 6.120 13.543 0.057 1.00 96.44 284 GLY A O 1
ATOM 2202 N N . MET A 1 285 ? 4.225 12.463 -0.494 1.00 97.38 285 MET A N 1
ATOM 2203 C CA . MET A 1 285 ? 3.537 13.587 -1.120 1.00 97.38 285 MET A CA 1
ATOM 2204 C C . MET A 1 285 ? 3.010 14.561 -0.063 1.00 97.38 285 MET A C 1
ATOM 2206 O O . MET A 1 285 ? 2.269 14.199 0.847 1.00 97.38 285 MET A O 1
ATOM 2210 N N . VAL A 1 286 ? 3.348 15.831 -0.197 1.00 97.12 286 VAL A N 1
ATOM 2211 C CA . VAL A 1 286 ? 2.860 16.910 0.660 1.00 97.12 286 VAL A CA 1
ATOM 2212 C C . VAL A 1 286 ? 2.155 17.949 -0.189 1.00 97.12 286 VAL A C 1
ATOM 2214 O O . VAL A 1 286 ? 2.297 17.982 -1.409 1.00 97.12 286 VAL A O 1
ATOM 2217 N N . LYS A 1 287 ? 1.373 18.807 0.455 1.00 96.94 287 LYS A N 1
ATOM 2218 C CA . LYS A 1 287 ? 0.833 19.982 -0.218 1.00 96.94 287 LYS A CA 1
ATOM 2219 C C . LYS A 1 287 ? 1.923 21.006 -0.466 1.00 96.94 287 LYS A C 1
ATOM 2221 O O . LYS A 1 287 ? 2.735 21.251 0.425 1.00 96.94 287 LYS A O 1
ATOM 2226 N N . LYS A 1 288 ? 1.864 21.641 -1.634 1.00 97.06 288 LYS A N 1
ATOM 2227 C CA . LYS A 1 288 ? 2.657 22.828 -1.947 1.00 97.06 288 LYS A CA 1
ATOM 2228 C C . LYS A 1 288 ? 2.390 23.934 -0.934 1.00 97.06 288 LYS A C 1
ATOM 2230 O O . LYS A 1 288 ? 1.281 24.071 -0.407 1.00 97.06 288 LYS A O 1
ATOM 2235 N N . GLU A 1 289 ? 3.405 24.749 -0.683 1.00 94.75 289 GLU A N 1
ATOM 2236 C CA . GLU A 1 289 ? 3.264 25.918 0.179 1.00 94.75 289 GLU A CA 1
ATOM 2237 C C . GLU A 1 289 ? 2.149 26.844 -0.343 1.00 94.75 289 GLU A C 1
ATOM 2239 O O . GLU A 1 289 ? 2.108 27.198 -1.520 1.00 94.75 289 GLU A O 1
ATOM 2244 N N . GLY A 1 290 ? 1.210 27.210 0.534 1.00 94.06 290 GLY A N 1
ATOM 2245 C CA . GLY A 1 290 ? 0.062 28.056 0.187 1.00 94.06 290 GLY A CA 1
ATOM 2246 C C . GLY A 1 290 ? -1.119 27.338 -0.480 1.00 94.06 290 GLY A C 1
ATOM 2247 O O . GLY A 1 290 ? -2.141 27.987 -0.716 1.00 94.06 290 GLY A O 1
ATOM 2248 N N . ALA A 1 291 ? -1.027 26.029 -0.739 1.00 94.69 291 ALA A N 1
ATOM 2249 C CA . ALA A 1 291 ? -2.138 25.248 -1.277 1.00 94.69 291 ALA A CA 1
ATOM 2250 C C . ALA A 1 291 ? -3.357 25.271 -0.342 1.00 94.69 291 ALA A C 1
ATOM 2252 O O . ALA A 1 291 ? -3.238 25.252 0.890 1.00 94.69 291 ALA A O 1
ATOM 2253 N N . LYS A 1 292 ? -4.558 25.276 -0.926 1.00 91.62 292 LYS A N 1
ATOM 2254 C CA . LYS A 1 292 ? -5.808 25.303 -0.148 1.00 91.62 292 LYS A CA 1
ATOM 2255 C C . LYS A 1 292 ? -6.026 23.996 0.612 1.00 91.62 292 LYS A C 1
ATOM 2257 O O . LYS A 1 292 ? -5.521 22.937 0.239 1.00 91.62 292 LYS A O 1
ATOM 2262 N N . GLU A 1 293 ? -6.823 24.039 1.681 1.00 88.94 293 GLU A N 1
ATOM 2263 C CA . GLU A 1 293 ? -7.315 22.813 2.317 1.00 88.94 293 GLU A CA 1
ATOM 2264 C C . GLU A 1 293 ? -8.128 21.996 1.296 1.00 88.94 293 GLU A C 1
ATOM 2266 O O . GLU A 1 293 ? -8.927 22.546 0.546 1.00 88.94 293 GLU A O 1
ATOM 2271 N N . TRP A 1 294 ? -7.891 20.683 1.252 1.00 88.56 294 TRP A N 1
ATOM 2272 C CA . TRP A 1 294 ? -8.533 19.769 0.312 1.00 88.56 294 TRP A CA 1
ATOM 2273 C C . TRP A 1 294 ? -9.546 18.993 1.118 1.00 88.56 294 TRP A C 1
ATOM 2275 O O . TRP A 1 294 ? -9.189 18.393 2.134 1.00 88.56 294 TRP A O 1
ATOM 2285 N N . LYS A 1 295 ? -10.792 19.025 0.669 1.00 87.88 295 LYS A N 1
ATOM 2286 C CA . LYS A 1 295 ? -11.867 18.233 1.242 1.00 87.88 295 LYS A CA 1
ATOM 2287 C C . LYS A 1 295 ? -12.335 17.300 0.153 1.00 87.88 295 LYS A C 1
ATOM 2289 O O . LYS A 1 295 ? -12.582 17.737 -0.960 1.00 87.88 295 LYS A O 1
ATOM 2294 N N . TYR A 1 296 ? -12.402 16.019 0.483 1.00 89.06 296 TYR A N 1
ATOM 2295 C CA . TYR A 1 296 ? -12.891 15.023 -0.450 1.00 89.06 296 TYR A CA 1
ATOM 2296 C C . TYR A 1 296 ? -14.316 15.377 -0.890 1.00 89.06 296 TYR A C 1
ATOM 2298 O O . TYR A 1 296 ? -15.209 15.482 -0.046 1.00 89.06 296 TYR A O 1
ATOM 2306 N N . ASP A 1 297 ? -14.517 15.505 -2.199 1.00 90.06 297 ASP A N 1
ATOM 2307 C CA . ASP A 1 297 ? -15.825 15.650 -2.824 1.00 90.06 297 ASP A CA 1
ATOM 2308 C C . ASP A 1 297 ? -15.971 14.612 -3.943 1.00 90.06 297 ASP A C 1
ATOM 2310 O O . ASP A 1 297 ? -15.227 14.591 -4.926 1.00 90.06 297 ASP A O 1
ATOM 2314 N N . LYS A 1 298 ? -16.950 13.718 -3.788 1.00 90.56 298 LYS A N 1
ATOM 2315 C CA . LYS A 1 298 ? -17.236 12.676 -4.778 1.00 90.56 298 LYS A CA 1
ATOM 2316 C C . LYS A 1 298 ? -17.742 13.265 -6.100 1.00 90.56 298 LYS A C 1
ATOM 2318 O O . LYS A 1 298 ? -17.493 12.674 -7.146 1.00 90.56 298 LYS A O 1
ATOM 2323 N N . GLY A 1 299 ? -18.452 14.392 -6.061 1.00 93.00 299 GLY A N 1
ATOM 2324 C CA . GLY A 1 299 ? -18.941 15.092 -7.246 1.00 93.00 299 GLY A CA 1
ATOM 2325 C C . GLY A 1 299 ? -17.792 15.599 -8.110 1.00 93.00 299 GLY A C 1
ATOM 2326 O O . GLY A 1 299 ? -17.742 15.270 -9.293 1.00 93.00 299 GLY A O 1
ATOM 2327 N N . GLU A 1 300 ? -16.819 16.286 -7.504 1.00 92.12 300 GLU A N 1
ATOM 2328 C CA . GLU A 1 300 ? -15.627 16.782 -8.211 1.00 92.12 300 GLU A CA 1
ATOM 2329 C C . GLU A 1 300 ? -14.823 15.641 -8.858 1.00 92.12 300 GLU A C 1
ATOM 2331 O O . GLU A 1 300 ? -14.329 15.772 -9.976 1.00 92.12 300 GLU A O 1
ATOM 2336 N N . LEU A 1 301 ? -14.739 14.481 -8.199 1.00 91.25 301 LEU A N 1
ATOM 2337 C CA . LEU A 1 301 ? -14.060 13.301 -8.747 1.00 91.25 301 LEU A CA 1
ATOM 2338 C C . LEU A 1 301 ? -14.791 12.691 -9.948 1.00 91.25 301 LEU A C 1
ATOM 2340 O O . LEU A 1 301 ? -14.150 12.297 -10.922 1.00 91.25 301 LEU A O 1
ATOM 2344 N N . VAL A 1 302 ? -16.124 12.633 -9.900 1.00 94.44 302 VAL A N 1
ATOM 2345 C CA . VAL A 1 302 ? -16.942 12.183 -11.036 1.00 94.44 302 VAL A CA 1
ATOM 2346 C C . VAL A 1 302 ? -16.811 13.157 -12.207 1.00 94.44 302 VAL A C 1
ATOM 2348 O O . VAL A 1 302 ? -16.680 12.731 -13.354 1.00 94.44 302 VAL A O 1
ATOM 2351 N N . GLU A 1 303 ? -16.804 14.463 -11.943 1.00 95.94 303 GLU A N 1
ATOM 2352 C CA . GLU A 1 303 ? -16.575 15.481 -12.972 1.00 95.94 303 GLU A CA 1
ATOM 2353 C C . GLU A 1 303 ? -15.183 15.355 -13.597 1.00 95.94 303 GLU A C 1
ATOM 2355 O O . GLU A 1 303 ? -15.052 15.419 -14.824 1.00 95.94 303 GLU A O 1
ATOM 2360 N N . LEU A 1 304 ? -14.158 15.098 -12.779 1.00 95.00 304 LEU A N 1
ATOM 2361 C CA . LEU A 1 304 ? -12.800 14.853 -13.244 1.00 95.00 304 LEU A CA 1
ATOM 2362 C C . LEU A 1 304 ? -12.727 13.625 -14.163 1.00 95.00 304 LEU A C 1
ATOM 2364 O O . LEU A 1 304 ? -12.150 13.705 -15.249 1.00 95.00 304 LEU A O 1
ATOM 2368 N N . GLU A 1 305 ? -13.342 12.507 -13.768 1.00 95.06 305 GLU A N 1
ATOM 2369 C CA . GLU A 1 305 ? -13.418 11.297 -14.594 1.00 95.06 305 GLU A CA 1
ATOM 2370 C C . GLU A 1 305 ? -14.130 11.568 -15.928 1.00 95.06 305 GLU A C 1
ATOM 2372 O O . GLU A 1 305 ? -13.606 11.225 -16.993 1.00 95.06 305 GLU A O 1
ATOM 2377 N N . LEU A 1 306 ? -15.283 12.244 -15.899 1.00 96.69 306 LEU A N 1
ATOM 2378 C CA . LEU A 1 306 ? -16.021 12.617 -17.108 1.00 96.69 306 LEU A CA 1
ATOM 2379 C C . LEU A 1 306 ? -15.196 13.516 -18.031 1.00 96.69 306 LEU A C 1
ATOM 2381 O O . LEU A 1 306 ? -15.241 13.342 -19.251 1.00 96.69 306 LEU A O 1
ATOM 2385 N N . GLN A 1 307 ? -14.435 14.461 -17.478 1.00 97.06 307 GLN A N 1
ATOM 2386 C CA . GLN A 1 307 ? -13.569 15.326 -18.273 1.00 97.06 307 GLN A CA 1
ATOM 2387 C C . GLN A 1 307 ? -12.449 14.527 -18.948 1.00 97.06 307 GLN A C 1
ATOM 2389 O O . GLN A 1 307 ? -12.210 14.708 -20.140 1.00 97.06 307 GLN A O 1
ATOM 2394 N N . VAL A 1 308 ? -11.805 13.599 -18.234 1.00 96.31 308 VAL A N 1
ATOM 2395 C CA . VAL A 1 308 ? -10.773 12.725 -18.819 1.00 96.31 308 VAL A CA 1
ATOM 2396 C C . VAL A 1 308 ? -11.354 11.840 -19.926 1.00 96.31 308 VAL A C 1
ATOM 2398 O O . VAL A 1 308 ? -10.736 11.677 -20.980 1.00 96.31 308 VAL A O 1
ATOM 2401 N N . LEU A 1 309 ? -12.557 11.291 -19.731 1.00 96.56 309 LEU A N 1
ATOM 2402 C CA . LEU A 1 309 ? -13.233 10.481 -20.749 1.00 96.56 309 LEU A CA 1
ATOM 2403 C C . LEU A 1 309 ? -13.543 11.284 -22.021 1.00 96.56 309 LEU A C 1
ATOM 2405 O O . LEU A 1 309 ? -13.308 10.772 -23.120 1.00 96.56 309 LEU A O 1
ATOM 2409 N N . LYS A 1 310 ? -14.009 12.534 -21.881 1.00 96.94 310 LYS A N 1
ATOM 2410 C CA . LYS A 1 310 ? -14.233 13.460 -23.006 1.00 96.94 310 LYS A CA 1
ATOM 2411 C C . LYS A 1 310 ? -12.933 13.796 -23.731 1.00 96.94 310 LYS A C 1
ATOM 2413 O O . LYS A 1 310 ? -12.872 13.690 -24.952 1.00 96.94 310 LYS A O 1
ATOM 2418 N N . ASP A 1 311 ? -11.874 14.128 -22.993 1.00 96.25 311 ASP A N 1
ATOM 2419 C CA . ASP A 1 311 ? -10.571 14.480 -23.575 1.00 96.25 311 ASP A CA 1
ATOM 2420 C C . ASP A 1 311 ? -9.956 13.312 -24.359 1.00 96.25 311 ASP A C 1
ATOM 2422 O O . ASP A 1 311 ? -9.231 13.508 -25.336 1.00 96.25 311 ASP A O 1
ATOM 2426 N N . PHE A 1 312 ? -10.269 12.075 -23.963 1.00 96.50 312 PHE A N 1
ATOM 2427 C CA . PHE A 1 312 ? -9.855 10.865 -24.674 1.00 96.50 312 PHE A CA 1
ATOM 2428 C C . PHE A 1 312 ? -10.836 10.419 -25.769 1.00 96.50 312 PHE A C 1
ATOM 2430 O O . PHE A 1 312 ? -10.589 9.391 -26.405 1.00 96.50 312 PHE A O 1
ATOM 2437 N N . GLY A 1 313 ? -11.924 11.162 -26.002 1.00 95.62 313 GLY A N 1
ATOM 2438 C CA . GLY A 1 313 ? -12.933 10.866 -27.020 1.00 95.62 313 GLY A CA 1
ATOM 2439 C C . GLY A 1 313 ? -13.672 9.549 -26.782 1.00 95.62 313 GLY A C 1
ATOM 2440 O O . GLY A 1 313 ? -13.974 8.833 -27.736 1.00 95.62 313 GLY A O 1
ATOM 2441 N N . ARG A 1 314 ? -13.888 9.175 -25.514 1.00 93.88 314 ARG A N 1
ATOM 2442 C CA . ARG A 1 314 ? -14.593 7.937 -25.134 1.00 93.88 314 ARG A CA 1
ATOM 2443 C C . ARG A 1 314 ? -16.089 8.136 -24.896 1.00 93.88 314 ARG A C 1
ATOM 2445 O O . ARG A 1 314 ? -16.812 7.141 -24.887 1.00 93.88 314 ARG A O 1
ATOM 2452 N N . ILE A 1 315 ? -16.518 9.383 -24.701 1.00 94.06 315 ILE A N 1
ATOM 2453 C CA . ILE A 1 315 ? -17.909 9.837 -24.566 1.00 94.06 315 ILE A CA 1
ATOM 2454 C C . ILE A 1 315 ? -18.089 11.188 -25.252 1.00 94.06 315 ILE A C 1
ATOM 2456 O O . ILE A 1 315 ? -17.060 11.878 -25.450 1.00 94.06 315 ILE A O 1
#

Solvent-accessible surface area (backbone atoms only — not comparable to full-atom values): 17819 Å² total; per-residue (Å²): 130,90,77,59,66,42,76,50,76,44,77,65,76,72,53,68,61,47,30,53,38,50,47,54,54,47,28,76,52,41,56,81,32,33,67,55,74,76,48,70,51,74,50,68,47,99,88,69,48,62,27,29,37,40,35,30,49,46,76,78,81,52,45,39,34,52,81,46,52,86,78,50,52,74,66,57,50,50,54,52,47,52,53,50,52,53,51,50,50,36,42,48,66,48,84,72,50,65,81,81,46,45,90,59,49,79,81,56,49,54,65,52,50,50,51,53,51,44,61,72,45,45,48,100,87,46,77,16,45,50,76,47,81,53,100,63,26,40,38,38,37,41,67,46,92,90,46,82,65,46,72,42,42,54,68,51,42,51,52,42,50,76,52,42,29,54,40,51,54,59,95,44,44,77,32,28,30,31,25,80,53,99,89,49,75,43,85,49,32,50,52,77,49,76,64,40,44,59,36,36,52,32,52,40,60,34,46,54,58,73,30,53,38,62,87,38,71,51,63,66,61,51,48,53,48,34,64,73,47,45,84,72,38,70,88,55,71,64,42,54,49,50,27,52,43,51,50,44,42,53,50,32,31,54,74,68,38,85,86,38,64,65,56,51,42,19,52,50,43,38,57,73,60,34,52,41,77,38,92,60,61,71,62,30,66,36,67,42,90,89,52,70,90,81,72,86,51,73,66,62,51,52,50,47,48,52,50,51,37,42,77,68,68,75,98

Nearest PDB structures (foldseek):
  5iqi-assembly3_C  TM=6.156E-01  e=6.028E-04  Staphylococcus aureus
  6cgd-assembly1_A  TM=5.557E-01  e=2.637E-04  Staphylococcus aureus
  8gmd-assembly1_A  TM=3.574E-01  e=1.207E-02  Homo sapiens
  8gmd-assembly2_B  TM=3.569E-01  e=1.410E-02  Homo sapiens
  3onr-assembly1_B  TM=5.023E-01  e=4.984E-01  Mycobacterium tuberculosis

Sequence (315 aa):
MSKDLIVRLETSNDKLAAVAALETLARTCISDLVPATYCVGQAITADGRAVEFSISAFVTETETLESLWPSLDVVQKKVILEEVIAAIKKLQGSEISPKAEAHRVPLISTCQLLTDFVAQYQLKKFATSSIEESSGGVTITSALPNINPVSFSNQQLKELDNTAVFCHNDMEPRNILIRRTTSGYKLAAIIDWETASIAPFAFETAAKDTHLGASNQYFDWYSMYKSATKSLIPDGHVATKLICAVHLIVSSRQRQLLKNVSAEIERRWVEMVELEMHEDVRAGMVKKEGAKEWKYDKGELVELELQVLKDFGRI

Radius of gyration: 20.46 Å; Cα contacts (8 Å, |Δi|>4): 469; chains: 1; bounding box: 54×55×50 Å

Foldseek 3Di:
DDFDKDKDKAQDDCLVQLLLLLLVLLCVQVVQARWDWDDWDWDADPVGGIMIMIMTTDQPQKDFLVVCVLVDDPVQLLVQLVQVVVSVCSQFVDPPVCVVSCVRHPADFPLRVLVVLLVVLQDPVDRQWDWDQDPQFIKIGGPDPPQDIFTDGPVLSVVFSVQWTWDLLDPASRQWIWHQDPVGIYTRYGHDSSVIHRGRVLNSLLSLLLCDLFVDPPVVSSQSNLVSCLVSHDDDPSSVSNSSSSCSSSVSSLVVPPLDLRSQSSVVSCVVQQWDQDPSNSSGIDHDPPGDDDRDDPVVSVVSSVVSCVVSVVD

Organism: Phaeosphaeria nodorum (strain SN15 / ATCC MYA-4574 / FGSC 10173) (NCBI:txid321614)

Secondary structure (DSSP, 8-state):
-PPPEEEEEEESSSHHHHHHHHHHHHHHH-TTTSPPEEEEEEEE-TTS-EEEEEEEE---S-EEHHHHGGG--HHHHHHHHHHHHHHHHHHHHS---HHHHTTTS----HHHHHHHHHHHT-BTTB--EEEEEETTEEEEEESSTTS--EEEEHHHHHHHHHTEEEE-S---GGGEEEEEETTEEEEEEE--GGG-EEEEHHHHHHHHHHHBTT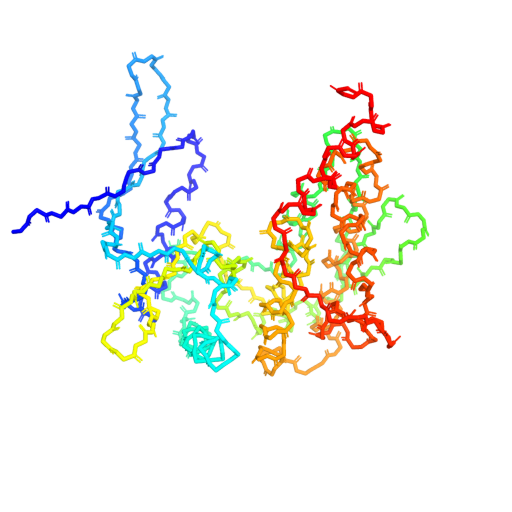TB--HHHHHHHHHHHGGGSPSSHHHHHHHHHHHHHHHHHHHH-TT-HHHHHHHHHHHHTTEEE-SSTTT-EEEPTTPPP----HHHHHHHHHHHHHHTT--

Mean predicted aligned error: 4.45 Å